Protein AF-A0A516NUH8-F1 (afdb_monomer)

Mean predicted aligned error: 11.63 Å

Organism: NCBI:txid1823

Sequence (201 aa):
MPAPTPNPIPRPRPRKDGTVCWQVRYRITRDGRRVAASQPFDDLAEAERFAKILARVGAEQAEKYLAARVAADAAPAITISEWLRRYADRLTGIEDETRRKYHRMIDLDVDPFMGELPIDAYTDDLDAAWVDHLVNETGNAPKTVANKHGFVSAAMAAARHRPTPLVPSNPCAYTRLPPVHGRRRDYFTLLDMGCLRRLGR

Secondary structure (DSSP, 8-state):
-PPPPPPPPPEEEE-TTS-EEEEEEEEEEETTEEEEEEEEESSHHHHHHHHHHHHHHHHHHHHHHHHHHHHHHHS-PPBHHHHHHHHHHH--S--HHHHHHHHHHIIIIIIIIIITSBGGG--HHHHHHHHHHHHHTS---HHHHHHHHHHHHHHHHHHHTSSS-SSSS-GGGG--PPP--PPP-----HHHHHHHTTS--

Foldseek 3Di:
DPDQDPQQQWDWDADPVRATKTKGWDWDADPNDTDIDIDIDNDNLVSSLLSLLCSQLNDVLSVLQVVQLVVCVVPPAQFLLNLLLVVLVPDPPDDPVVSVVSNVCSVPQVVSRGGSGHPQSDALSSLLSSLCCCCPVVVDDLVRSCVNLVSSLVSQVVQCPDPPRSYVDRSSPPHDTDDDDDDDPPDCDVVNVVVVVVVPD

Solvent-accessible surface area (backbone atoms only — not comparable to full-atom values): 11527 Å² total; per-residue (Å²): 127,83,75,80,58,76,57,43,69,55,38,82,42,80,45,96,87,75,50,62,31,18,34,31,57,50,66,38,76,54,99,92,39,84,41,84,48,72,48,78,28,76,45,62,69,58,24,49,50,50,20,55,43,27,46,62,54,33,46,70,52,33,52,50,50,51,53,40,38,56,49,30,79,76,42,94,53,62,21,37,41,59,49,48,48,56,45,52,69,67,59,76,95,66,55,70,69,57,44,51,50,48,52,52,43,39,64,71,64,35,41,83,73,55,14,82,30,24,42,65,62,60,38,43,62,57,45,50,42,49,53,49,41,42,44,74,74,70,60,44,53,41,62,55,50,51,53,56,49,51,52,52,34,51,44,37,44,56,33,34,70,35,97,72,52,58,29,98,61,47,37,52,77,80,64,85,73,67,78,68,80,75,76,79,78,79,72,85,46,77,70,60,57,56,53,61,67,67,73,74,118

Nearest PDB structures (foldseek):
  6en1-assembly1_A  TM=8.942E-01  e=1.391E-02  Enterococcus faecalis
  6emy-assembly1_A  TM=8.650E-01  e=2.954E-02  Enterococcus faecalis
  2key-assembly1_A  TM=7.861E-01  e=1.036E-01  Bacteroides fragilis NCTC 9343
  5odn-assembly1_D  TM=4.814E-01  e=2.103E+00  Salinibacter ruber DSM 13855

pLDDT: mean 84.69, std 13.87, range [35.31, 98.12]

InterPro domains:
  IPR010998 Integrase/recombinase, N-terminal [G3DSA:1.10.150.130] (75-187)
  IPR011010 DNA breaking-rejoining enzyme, catalytic core [SSF56349] (78-194)
  IPR044068 Core-binding (CB) domain [PS51900] (78-160)

Structure (mmCIF, N/CA/C/O backbone):
data_AF-A0A516NUH8-F1
#
_entry.id   AF-A0A516NUH8-F1
#
loop_
_atom_site.group_PDB
_atom_site.id
_atom_site.type_symbol
_atom_site.label_atom_id
_atom_site.label_alt_id
_atom_site.label_comp_id
_atom_site.label_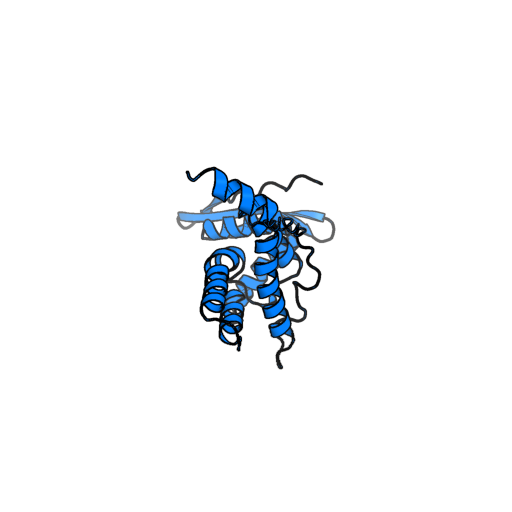asym_id
_atom_site.label_entity_id
_atom_site.label_seq_id
_atom_site.pdbx_PDB_ins_code
_atom_site.Cartn_x
_atom_site.Cartn_y
_atom_site.Cartn_z
_atom_site.occupancy
_atom_site.B_iso_or_equiv
_atom_site.auth_seq_id
_atom_site.auth_comp_id
_atom_site.auth_asym_id
_atom_site.auth_atom_id
_atom_site.pdbx_PDB_model_num
ATOM 1 N N . MET A 1 1 ? 7.655 22.314 9.021 1.00 37.59 1 MET A N 1
ATOM 2 C CA . MET A 1 1 ? 6.792 21.117 8.945 1.00 37.59 1 MET A CA 1
ATOM 3 C C . MET A 1 1 ? 6.551 20.647 10.368 1.00 37.59 1 MET A C 1
ATOM 5 O O . MET A 1 1 ? 7.535 20.605 11.102 1.00 37.59 1 MET A O 1
ATOM 9 N N . PRO A 1 2 ? 5.305 20.406 10.811 1.00 35.31 2 PRO A N 1
ATOM 10 C CA . PRO A 1 2 ? 5.086 19.798 12.121 1.00 35.31 2 PRO A CA 1
ATOM 11 C C . PRO A 1 2 ? 5.821 18.452 12.158 1.00 35.31 2 PRO A C 1
ATOM 13 O O . PRO A 1 2 ? 5.837 17.738 11.156 1.00 35.31 2 PRO A O 1
ATOM 16 N N . ALA A 1 3 ? 6.489 18.152 13.272 1.00 40.06 3 ALA A N 1
ATOM 17 C CA . ALA A 1 3 ? 7.185 16.882 13.443 1.00 40.06 3 ALA A CA 1
ATOM 18 C C . ALA A 1 3 ? 6.206 15.717 13.199 1.00 40.06 3 ALA A C 1
ATOM 20 O O . ALA A 1 3 ? 5.039 15.834 13.599 1.00 40.06 3 ALA A O 1
ATOM 21 N N . PRO A 1 4 ? 6.643 14.615 12.557 1.00 49.62 4 PRO A N 1
ATOM 22 C CA . PRO A 1 4 ? 5.805 13.433 12.422 1.00 49.62 4 PRO A CA 1
ATOM 23 C C . PRO A 1 4 ? 5.332 13.027 13.817 1.00 49.62 4 PRO A C 1
ATOM 25 O O . PRO A 1 4 ? 6.119 12.956 14.764 1.00 49.62 4 PRO A O 1
ATOM 28 N N . THR A 1 5 ? 4.020 12.851 13.968 1.00 56.50 5 THR A N 1
ATOM 29 C CA . THR A 1 5 ? 3.460 12.448 15.259 1.00 56.50 5 THR A CA 1
ATOM 30 C C . THR A 1 5 ? 4.001 11.049 15.551 1.00 56.50 5 THR A C 1
ATOM 32 O O . THR A 1 5 ? 3.865 10.187 14.684 1.00 56.50 5 THR A O 1
ATOM 35 N N . PRO A 1 6 ? 4.641 10.801 16.709 1.00 69.81 6 PRO A N 1
ATOM 36 C CA . PRO A 1 6 ? 5.198 9.487 16.998 1.00 69.81 6 PRO A CA 1
ATOM 37 C C . PRO A 1 6 ? 4.100 8.427 16.900 1.00 69.81 6 PRO A C 1
ATOM 39 O O . PRO A 1 6 ? 2.985 8.645 17.388 1.00 69.81 6 PRO A O 1
ATOM 42 N N . ASN A 1 7 ? 4.418 7.301 16.253 1.00 77.25 7 ASN A N 1
ATOM 43 C CA . ASN A 1 7 ? 3.455 6.226 16.029 1.00 77.25 7 ASN A CA 1
ATOM 44 C C . ASN A 1 7 ? 2.803 5.822 17.361 1.00 77.25 7 ASN A C 1
ATOM 46 O O . ASN A 1 7 ? 3.517 5.597 18.346 1.00 77.25 7 ASN A O 1
ATOM 50 N N . PRO A 1 8 ? 1.466 5.719 17.430 1.00 85.56 8 PRO A N 1
ATOM 51 C CA . PRO A 1 8 ? 0.805 5.273 18.645 1.00 85.56 8 PRO A CA 1
ATOM 52 C C . PRO A 1 8 ? 1.233 3.839 18.965 1.00 85.56 8 PRO A C 1
ATOM 54 O O . PRO A 1 8 ? 1.024 2.928 18.176 1.00 85.56 8 PRO A O 1
ATOM 57 N N . ILE A 1 9 ? 1.830 3.631 20.136 1.00 90.88 9 ILE A N 1
ATOM 58 C CA . ILE A 1 9 ? 2.344 2.316 20.535 1.00 90.88 9 ILE A CA 1
ATOM 59 C C . ILE A 1 9 ? 1.162 1.404 20.914 1.00 90.88 9 ILE A C 1
ATOM 61 O O . ILE A 1 9 ? 0.389 1.785 21.808 1.00 90.88 9 ILE A O 1
ATOM 65 N N . PRO A 1 10 ? 1.009 0.218 20.286 1.00 94.19 10 PRO A N 1
ATOM 66 C CA . PRO A 1 10 ? 0.024 -0.774 20.702 1.00 94.19 10 PRO A CA 1
ATOM 67 C C . PRO A 1 10 ? 0.203 -1.159 22.171 1.00 94.19 10 PRO A C 1
ATOM 69 O O . PRO A 1 10 ? 1.316 -1.413 22.630 1.00 94.19 10 PRO A O 1
ATOM 72 N N . ARG A 1 11 ? -0.892 -1.205 22.934 1.00 93.31 11 ARG A N 1
ATOM 73 C CA . ARG A 1 11 ? -0.860 -1.582 24.354 1.00 93.31 11 ARG A CA 1
ATOM 74 C C . ARG A 1 11 ? -1.553 -2.921 24.581 1.00 93.31 11 ARG A C 1
ATOM 76 O O . ARG A 1 11 ? -2.692 -3.058 24.130 1.00 93.31 11 ARG A O 1
ATOM 83 N N . PRO A 1 12 ? -0.939 -3.866 25.311 1.00 93.94 12 PRO A N 1
ATOM 84 C CA . PRO A 1 12 ? -1.602 -5.112 25.650 1.00 93.94 12 PRO A CA 1
ATOM 85 C C . PRO A 1 12 ? -2.760 -4.832 26.613 1.00 93.94 12 PRO A C 1
ATOM 87 O O . PRO A 1 12 ? -2.645 -4.038 27.552 1.00 93.94 12 PRO A O 1
ATOM 90 N N . ARG A 1 13 ? -3.890 -5.488 26.371 1.00 92.06 13 ARG A N 1
ATOM 91 C CA . ARG A 1 13 ? -5.097 -5.442 27.187 1.00 92.06 13 ARG A CA 1
ATOM 92 C C . ARG A 1 13 ? -5.565 -6.879 27.440 1.00 92.06 13 ARG A C 1
ATOM 94 O O . ARG A 1 13 ? -5.968 -7.552 26.492 1.00 92.06 13 ARG A O 1
ATOM 101 N N . PRO A 1 14 ? -5.551 -7.350 28.696 1.00 90.12 14 PRO A N 1
ATOM 102 C CA . PRO A 1 14 ? -6.082 -8.666 29.024 1.00 90.12 14 PRO A CA 1
ATOM 103 C C . PRO A 1 14 ? -7.601 -8.706 28.808 1.00 90.12 14 PRO A C 1
ATOM 105 O O . PRO A 1 14 ? -8.323 -7.762 29.157 1.00 90.12 14 PRO A O 1
ATOM 108 N N . ARG A 1 15 ? -8.082 -9.800 28.219 1.00 86.44 15 ARG A N 1
ATOM 109 C CA . ARG A 1 15 ? -9.501 -10.119 28.041 1.00 86.44 15 ARG A CA 1
ATOM 110 C C . ARG A 1 15 ? -10.013 -10.958 29.214 1.00 86.44 15 ARG A C 1
ATOM 112 O O . ARG A 1 15 ? -9.244 -11.519 29.989 1.00 86.44 15 ARG A O 1
ATOM 119 N N . LYS A 1 16 ? -11.341 -11.046 29.347 1.00 81.69 16 LYS A N 1
ATOM 120 C CA . LYS A 1 16 ? -12.002 -11.839 30.403 1.00 81.69 16 LYS A CA 1
ATOM 121 C C . LYS A 1 16 ? -11.698 -13.342 30.317 1.00 81.69 16 LYS A C 1
ATOM 123 O O . LYS A 1 16 ? -11.797 -14.019 31.330 1.00 81.69 16 LYS A O 1
ATOM 128 N N . ASP A 1 17 ? -11.356 -13.834 29.130 1.00 82.44 17 ASP A N 1
ATOM 129 C CA . ASP A 1 17 ? -11.030 -15.237 28.838 1.00 82.44 17 ASP A CA 1
ATOM 130 C C . ASP A 1 17 ? -9.544 -15.589 29.060 1.00 82.44 17 ASP A C 1
ATOM 132 O O . ASP A 1 17 ? -9.146 -16.728 28.839 1.00 82.44 17 ASP A O 1
ATOM 136 N N . GLY A 1 18 ? -8.723 -14.632 29.509 1.00 81.50 18 GLY A N 1
ATOM 137 C CA . GLY A 1 18 ? -7.290 -14.822 29.743 1.00 81.50 18 GLY A CA 1
ATOM 138 C C . GLY A 1 18 ? -6.400 -14.565 28.523 1.00 81.50 18 GLY A C 1
ATOM 139 O O . GLY A 1 18 ? -5.180 -14.521 28.671 1.00 81.50 18 GLY A O 1
ATOM 140 N N . THR A 1 19 ? -6.971 -14.336 27.337 1.00 84.94 19 THR A N 1
ATOM 141 C CA . THR A 1 19 ? -6.204 -13.939 26.146 1.00 84.94 19 THR A CA 1
ATOM 142 C C . THR A 1 19 ? -5.830 -12.449 26.186 1.00 84.94 19 THR A C 1
ATOM 144 O O . THR A 1 19 ? -6.411 -11.658 26.935 1.00 84.94 19 THR A O 1
ATOM 147 N N . VAL A 1 20 ? -4.834 -12.035 25.396 1.00 88.94 20 VAL A N 1
ATOM 148 C CA . VAL A 1 20 ? -4.399 -10.630 25.299 1.00 88.94 20 VAL A CA 1
ATOM 149 C C . VAL A 1 20 ? -4.803 -10.078 23.941 1.00 88.94 20 VAL A C 1
ATOM 151 O O . VAL A 1 20 ? -4.473 -10.674 22.925 1.00 88.94 20 VAL A O 1
ATOM 154 N N . CYS A 1 21 ? -5.465 -8.919 23.917 1.00 91.75 21 CYS A N 1
ATOM 155 C CA . CYS A 1 21 ? -5.572 -8.115 22.700 1.00 91.75 21 CYS A CA 1
ATOM 156 C C . CYS A 1 21 ? -4.678 -6.882 22.768 1.00 91.75 21 CYS A C 1
ATOM 158 O O . CYS A 1 21 ? -4.340 -6.389 23.843 1.00 91.75 21 CYS A O 1
ATOM 160 N N . TRP A 1 22 ? -4.319 -6.354 21.610 1.00 93.44 22 TRP A N 1
ATOM 161 C CA . TRP A 1 22 ? -3.490 -5.172 21.455 1.00 93.44 22 TRP A CA 1
ATOM 162 C C . TRP A 1 22 ? -4.359 -3.986 21.063 1.00 93.44 22 TRP A C 1
ATOM 164 O O . TRP A 1 22 ? -5.121 -4.045 20.106 1.00 93.44 22 TRP A O 1
ATOM 174 N N . GLN A 1 23 ? -4.284 -2.893 21.817 1.00 93.94 23 GLN A N 1
ATOM 175 C CA . GLN A 1 23 ? -5.109 -1.709 21.600 1.00 93.94 23 GLN A CA 1
ATOM 176 C C . GLN A 1 23 ? -4.249 -0.540 21.118 1.00 93.94 23 GLN A C 1
ATOM 178 O O . GLN A 1 23 ? -3.353 -0.087 21.835 1.00 93.94 23 GLN A O 1
ATOM 183 N N . VAL A 1 24 ? -4.571 0.005 19.945 1.00 95.19 24 VAL A N 1
ATOM 184 C CA . VAL A 1 24 ? -3.984 1.250 19.433 1.00 95.19 24 VAL A CA 1
ATOM 185 C C . VAL A 1 24 ? -4.903 2.407 19.804 1.00 95.19 24 VAL A C 1
ATOM 187 O O . VAL A 1 24 ? -6.091 2.391 19.491 1.00 95.19 24 VAL A O 1
ATOM 190 N N . ARG A 1 25 ? -4.377 3.413 20.508 1.00 93.88 25 ARG A N 1
ATOM 191 C CA . ARG A 1 25 ? -5.146 4.586 20.960 1.00 93.88 25 ARG A CA 1
ATOM 192 C C . ARG A 1 25 ? -4.761 5.815 20.154 1.00 93.88 25 ARG A C 1
ATOM 194 O O . ARG A 1 25 ? -3.577 6.062 19.951 1.00 93.88 25 ARG A O 1
ATOM 201 N N . TYR A 1 26 ? -5.747 6.605 19.749 1.00 93.31 26 TYR A N 1
ATOM 202 C CA . TYR A 1 26 ? -5.534 7.772 18.895 1.00 93.31 26 TYR A CA 1
ATOM 203 C C . TYR A 1 26 ? -6.613 8.838 19.098 1.00 93.31 26 TYR A C 1
ATOM 205 O O . TYR A 1 26 ? -7.555 8.675 19.878 1.00 93.31 26 TYR A O 1
ATOM 213 N N . ARG A 1 27 ? -6.439 9.980 18.427 1.00 91.44 27 ARG A N 1
ATOM 214 C CA . ARG A 1 27 ? -7.403 11.082 18.408 1.00 91.44 27 ARG A CA 1
ATOM 215 C C . ARG A 1 27 ? -7.955 11.236 16.999 1.00 91.44 27 ARG A C 1
ATOM 217 O O . ARG A 1 27 ? -7.167 11.324 16.064 1.00 91.44 27 ARG A O 1
ATOM 224 N N . ILE A 1 28 ? -9.271 11.323 16.873 1.00 92.00 28 ILE A N 1
ATOM 225 C CA . ILE A 1 28 ? -9.975 11.511 15.600 1.00 92.00 28 ILE A CA 1
ATOM 226 C C . ILE A 1 28 ? -10.967 12.666 15.730 1.00 92.00 28 ILE A C 1
ATOM 228 O O . ILE A 1 28 ? -11.461 12.934 16.829 1.00 92.00 28 ILE A O 1
ATOM 232 N N . THR A 1 29 ? -11.226 13.376 14.636 1.00 89.69 29 THR A N 1
ATOM 233 C CA . THR A 1 29 ? -12.275 14.395 14.587 1.00 89.69 29 THR A CA 1
ATOM 234 C C . THR A 1 29 ? -13.593 13.724 14.223 1.00 89.69 29 THR A C 1
ATOM 236 O O . THR A 1 29 ? -13.689 13.039 13.213 1.00 89.69 29 THR A O 1
ATOM 239 N N . ARG A 1 30 ? -14.616 13.900 15.057 1.00 88.56 30 ARG A N 1
ATOM 240 C CA . ARG A 1 30 ? -15.993 13.471 14.781 1.00 88.56 30 ARG A CA 1
ATOM 241 C C . ARG A 1 30 ? -16.916 14.635 15.094 1.00 88.56 30 ARG A C 1
ATOM 243 O O . ARG A 1 30 ? -16.735 15.283 16.124 1.00 88.56 30 ARG A O 1
ATOM 250 N N . ASP A 1 31 ? -17.827 14.951 14.180 1.00 87.88 31 ASP A N 1
ATOM 251 C CA . ASP A 1 31 ? -18.762 16.079 14.304 1.00 87.88 31 ASP A CA 1
ATOM 252 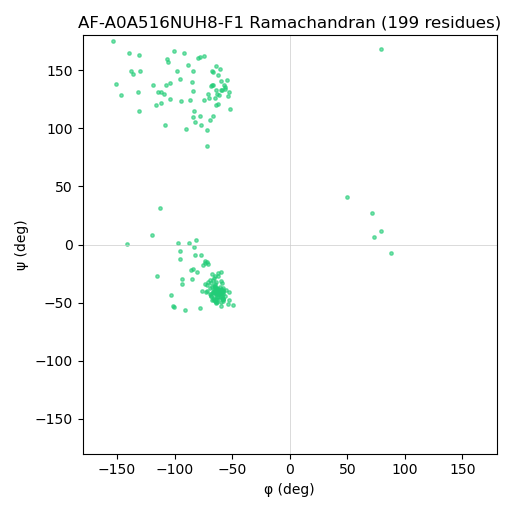C C . ASP A 1 31 ? -18.065 17.404 14.684 1.00 87.88 31 ASP A C 1
ATOM 254 O O . ASP A 1 31 ? -18.503 18.153 15.558 1.00 87.88 31 ASP A O 1
ATOM 258 N N . GLY A 1 32 ? -16.898 17.661 14.079 1.00 88.50 32 GLY A N 1
ATOM 259 C CA . GLY A 1 32 ? -16.087 18.857 14.337 1.00 88.50 32 GLY A CA 1
ATOM 260 C C . GLY A 1 32 ? -15.345 18.877 15.682 1.00 88.50 32 GLY A C 1
ATOM 261 O O . GLY A 1 32 ? -14.729 19.887 16.020 1.00 88.50 32 GLY A O 1
ATOM 262 N N . ARG A 1 33 ? -15.361 17.788 16.463 1.00 89.12 33 ARG A N 1
ATOM 263 C CA . ARG A 1 33 ? -14.692 17.693 17.773 1.00 89.12 33 ARG A CA 1
ATOM 264 C C . ARG A 1 33 ? -13.625 16.607 17.794 1.00 89.12 33 ARG A C 1
ATOM 266 O O . ARG A 1 33 ? -13.842 15.487 17.341 1.00 89.12 33 ARG A O 1
ATOM 273 N N . ARG A 1 34 ? -12.473 16.916 18.396 1.00 90.12 34 ARG A N 1
ATOM 274 C CA . ARG A 1 34 ? -11.361 15.967 18.550 1.00 90.12 34 ARG A CA 1
ATOM 275 C C . ARG A 1 34 ? -11.592 15.052 19.756 1.00 90.12 34 ARG A C 1
ATOM 277 O O . ARG A 1 34 ? -11.403 15.459 20.902 1.00 90.12 34 ARG A O 1
ATOM 284 N N . VAL A 1 35 ? -11.956 13.801 19.502 1.00 93.00 35 VAL A N 1
ATOM 285 C CA . VAL A 1 35 ? -12.290 12.790 20.519 1.00 93.00 35 VAL A CA 1
ATOM 286 C C . VAL A 1 35 ? -11.187 11.740 20.659 1.00 93.00 35 VAL A C 1
ATOM 288 O O . VAL A 1 35 ? -10.337 11.591 19.781 1.00 93.00 35 VAL A O 1
ATOM 291 N N . ALA A 1 36 ? -11.160 11.038 21.795 1.00 91.56 36 ALA A N 1
ATOM 292 C CA . ALA A 1 36 ? -10.304 9.868 21.983 1.00 91.56 36 ALA A CA 1
ATOM 293 C C . ALA A 1 36 ? -10.987 8.621 21.417 1.00 91.56 36 ALA A C 1
ATOM 295 O O . ALA A 1 36 ? -12.153 8.374 21.709 1.00 91.56 36 ALA A O 1
ATOM 296 N N . ALA A 1 37 ? -10.243 7.844 20.635 1.00 92.38 37 ALA A N 1
ATOM 297 C CA . ALA A 1 37 ? -10.681 6.588 20.049 1.00 92.38 37 ALA A CA 1
ATOM 298 C C . ALA A 1 37 ? -9.638 5.494 20.299 1.00 92.38 37 ALA A C 1
ATOM 300 O O . ALA A 1 37 ? -8.483 5.760 20.665 1.00 92.38 37 ALA A O 1
ATOM 301 N N . SER A 1 38 ? -10.059 4.245 20.136 1.00 91.81 38 SER A N 1
ATOM 302 C CA . SER A 1 38 ? -9.172 3.103 20.282 1.00 91.81 38 SER A CA 1
ATOM 303 C C . SER A 1 38 ? -9.613 1.939 19.418 1.00 91.81 38 SER A C 1
ATOM 305 O O . SER A 1 38 ? -10.795 1.598 19.441 1.00 91.81 38 SER A O 1
ATOM 307 N N . GLN A 1 39 ? -8.650 1.282 18.784 1.00 93.38 39 GLN A N 1
ATOM 308 C CA . GLN A 1 39 ? -8.881 0.115 17.949 1.00 93.38 39 GLN A CA 1
ATOM 309 C C . GLN A 1 39 ? -8.192 -1.120 18.555 1.00 93.38 39 GLN A C 1
ATOM 311 O O . GLN A 1 39 ? -6.974 -1.077 18.762 1.00 93.38 39 GLN A O 1
ATOM 316 N N . PRO A 1 40 ? -8.937 -2.189 18.895 1.00 92.88 40 PRO A N 1
ATOM 317 C CA . PRO A 1 40 ? -8.364 -3.461 19.325 1.00 92.88 40 PRO A CA 1
ATOM 318 C C . PRO A 1 40 ? -7.974 -4.354 18.133 1.00 92.88 40 PRO A C 1
ATOM 320 O O . PRO A 1 40 ? -8.640 -4.334 17.100 1.00 92.88 40 PRO A O 1
ATOM 323 N N . PHE A 1 41 ? -6.940 -5.168 18.335 1.00 89.75 41 PHE A N 1
ATOM 324 C CA . PHE A 1 41 ? -6.426 -6.202 17.434 1.00 89.75 41 PHE A CA 1
ATOM 325 C C . PHE A 1 41 ? -6.074 -7.453 18.241 1.00 89.75 41 PHE A C 1
ATOM 327 O O . PHE A 1 41 ? -5.692 -7.343 19.409 1.00 89.75 41 PHE A O 1
ATOM 334 N N . ASP A 1 42 ? -6.189 -8.631 17.639 1.00 88.25 42 ASP A N 1
ATOM 335 C CA . ASP A 1 42 ? -5.786 -9.888 18.284 1.00 88.25 42 ASP A CA 1
ATOM 336 C C . ASP A 1 42 ? -4.287 -10.171 18.116 1.00 88.25 42 ASP A C 1
ATOM 338 O O . ASP A 1 42 ? -3.656 -10.716 19.018 1.00 88.25 42 ASP A O 1
ATOM 342 N N . ASP A 1 43 ? -3.695 -9.704 17.016 1.00 87.19 43 ASP A N 1
ATOM 343 C CA . ASP A 1 43 ? -2.267 -9.812 16.724 1.00 87.19 43 ASP A CA 1
ATOM 344 C C . ASP A 1 43 ? -1.535 -8.474 16.952 1.00 87.19 43 ASP A C 1
ATOM 346 O O . ASP A 1 43 ? -2.021 -7.392 16.604 1.00 87.19 43 ASP A O 1
ATOM 350 N N . LEU A 1 44 ? -0.334 -8.550 17.533 1.00 88.06 44 LEU A N 1
ATOM 351 C CA . LEU A 1 44 ? 0.548 -7.401 17.725 1.00 88.06 44 LEU A CA 1
ATOM 352 C C . LEU A 1 44 ? 0.995 -6.823 16.381 1.00 88.06 44 LEU A C 1
ATOM 354 O O . LEU A 1 44 ? 1.000 -5.602 16.222 1.00 88.06 44 LEU A O 1
ATOM 358 N N . ALA A 1 45 ? 1.345 -7.672 15.410 1.00 80.12 45 ALA A N 1
ATOM 359 C CA . ALA A 1 45 ? 1.873 -7.193 14.137 1.00 80.12 45 ALA A CA 1
ATOM 360 C C . ALA A 1 45 ? 0.814 -6.389 13.362 1.00 80.12 45 ALA A C 1
ATOM 362 O O . ALA A 1 45 ? 1.132 -5.366 12.751 1.00 80.12 45 ALA A O 1
ATOM 363 N N . GLU A 1 46 ? -0.459 -6.784 13.441 1.00 80.56 46 GLU A N 1
ATOM 364 C CA . GLU A 1 46 ? -1.580 -5.989 12.926 1.00 80.56 46 GLU A CA 1
ATOM 365 C C . GLU A 1 46 ? -1.722 -4.635 13.617 1.00 80.56 46 GLU A C 1
ATOM 367 O O . GLU A 1 46 ? -1.880 -3.609 12.950 1.00 80.56 46 GLU A O 1
ATOM 372 N N . ALA A 1 47 ? -1.632 -4.613 14.948 1.00 89.44 47 ALA A N 1
ATOM 373 C CA . ALA A 1 47 ? -1.715 -3.377 15.712 1.00 89.44 47 ALA A CA 1
ATOM 374 C C . ALA A 1 47 ? -0.573 -2.413 15.351 1.00 89.44 47 ALA A C 1
ATOM 376 O O . ALA A 1 47 ? -0.791 -1.208 15.206 1.00 89.44 47 ALA A O 1
ATOM 377 N N . GLU A 1 48 ? 0.641 -2.931 15.157 1.00 89.31 48 GLU A N 1
ATOM 378 C CA . GLU A 1 48 ? 1.798 -2.153 14.709 1.00 89.31 48 GLU A CA 1
ATOM 379 C C . GLU A 1 48 ? 1.626 -1.624 13.282 1.00 89.31 48 GLU A C 1
ATOM 381 O O . GLU A 1 48 ? 1.952 -0.462 13.020 1.00 89.31 48 GLU A O 1
ATOM 386 N N . ARG A 1 49 ? 1.081 -2.434 12.361 1.00 83.31 49 ARG A N 1
ATOM 387 C CA . ARG A 1 49 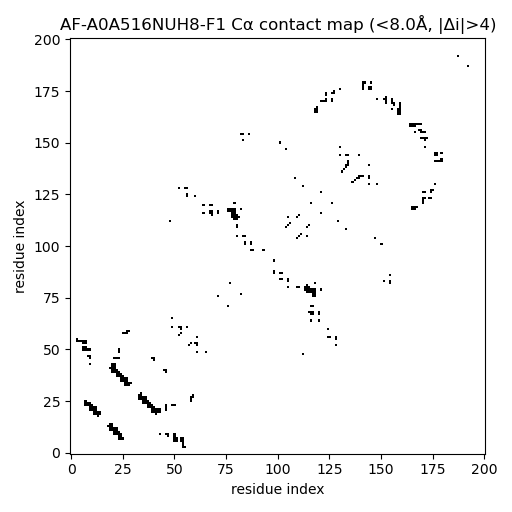? 0.741 -1.991 10.998 1.00 83.31 49 ARG A CA 1
ATOM 388 C C . ARG A 1 49 ? -0.277 -0.855 11.031 1.00 83.31 49 ARG A C 1
ATOM 390 O O . ARG A 1 49 ? -0.040 0.197 10.440 1.00 83.31 49 ARG A O 1
ATOM 397 N N . PHE A 1 50 ? -1.365 -1.013 11.782 1.00 86.56 50 PHE A N 1
ATOM 398 C CA . PHE A 1 50 ? -2.373 0.036 11.919 1.00 86.56 50 PHE A CA 1
ATOM 399 C C . PHE A 1 50 ? -1.797 1.311 12.543 1.00 86.56 50 PHE A C 1
ATOM 401 O O . PHE A 1 50 ? -2.058 2.405 12.052 1.00 86.56 50 PHE A O 1
ATOM 408 N N . ALA A 1 51 ? -0.962 1.196 13.580 1.00 89.69 51 ALA A N 1
ATOM 409 C CA . ALA A 1 51 ? -0.287 2.342 14.184 1.00 89.69 51 ALA A CA 1
ATOM 410 C C . ALA A 1 51 ? 0.600 3.101 13.184 1.00 89.69 51 ALA A C 1
ATOM 412 O O . ALA A 1 51 ? 0.598 4.334 13.162 1.00 89.69 51 ALA A O 1
ATOM 413 N N . LYS A 1 52 ? 1.331 2.368 12.339 1.00 85.25 52 LYS A N 1
ATOM 414 C CA . LYS A 1 52 ? 2.163 2.919 11.262 1.00 85.25 52 LYS A CA 1
ATOM 415 C C . LYS A 1 52 ? 1.341 3.650 10.205 1.00 85.25 52 LYS A C 1
ATOM 417 O O . LYS A 1 52 ? 1.774 4.705 9.746 1.00 85.25 52 LYS A O 1
ATOM 422 N N . ILE A 1 53 ? 0.188 3.108 9.823 1.00 85.00 53 ILE A N 1
ATOM 423 C CA . ILE A 1 53 ? -0.736 3.745 8.874 1.00 85.00 53 ILE A CA 1
ATOM 424 C C . ILE A 1 53 ? -1.331 4.999 9.510 1.00 85.00 53 ILE A C 1
ATOM 426 O O . ILE A 1 53 ? -1.273 6.079 8.930 1.00 85.00 53 ILE A O 1
ATOM 430 N N . LEU A 1 54 ? -1.807 4.892 10.748 1.00 89.75 54 LEU A N 1
ATOM 431 C CA . LEU A 1 54 ? -2.420 5.989 11.485 1.00 89.75 54 LEU A CA 1
ATOM 432 C C . LEU A 1 54 ? -1.503 7.199 11.648 1.00 89.75 54 LEU A C 1
ATOM 434 O O . LEU A 1 54 ? -1.958 8.333 11.512 1.00 89.75 54 LEU A O 1
ATOM 438 N N . ALA A 1 55 ? -0.220 6.973 11.911 1.00 86.25 55 ALA A N 1
ATOM 439 C CA . ALA A 1 55 ? 0.754 8.051 12.012 1.00 86.25 55 ALA A CA 1
ATOM 440 C C . ALA A 1 55 ? 1.022 8.765 10.678 1.00 86.25 55 ALA A C 1
ATOM 442 O O . ALA A 1 55 ? 1.411 9.931 10.684 1.00 86.25 55 ALA A O 1
ATOM 443 N N . ARG A 1 56 ? 0.805 8.076 9.551 1.00 79.31 56 ARG A N 1
ATOM 444 C CA . ARG A 1 56 ? 1.070 8.587 8.201 1.00 79.31 56 ARG A CA 1
ATOM 445 C C . ARG A 1 56 ? -0.127 9.287 7.580 1.00 79.31 56 ARG A C 1
ATOM 447 O O . ARG A 1 56 ? -0.015 10.440 7.187 1.00 79.31 56 ARG A O 1
ATOM 454 N N . VAL A 1 57 ? -1.260 8.590 7.487 1.00 81.88 57 VAL A N 1
ATOM 455 C CA . VAL A 1 57 ? -2.463 9.080 6.785 1.00 81.88 57 VAL A CA 1
ATOM 456 C C . VAL A 1 57 ? -3.464 9.755 7.727 1.00 81.88 57 VAL A C 1
ATOM 458 O O . VAL A 1 57 ? -4.474 10.302 7.293 1.00 81.88 57 VAL A O 1
ATOM 461 N N . GLY A 1 58 ? -3.198 9.727 9.035 1.00 86.25 58 GLY A N 1
ATOM 462 C CA . GLY A 1 58 ? -4.105 10.242 10.052 1.00 86.25 58 GLY A CA 1
ATOM 463 C C . GLY A 1 58 ? -5.250 9.282 10.383 1.00 86.25 58 GLY A C 1
ATOM 464 O O . GLY A 1 58 ? -5.493 8.278 9.715 1.00 86.25 58 GLY A O 1
ATOM 465 N N . ALA A 1 59 ? -5.964 9.591 11.466 1.00 87.88 59 ALA A N 1
ATOM 466 C CA . ALA A 1 59 ? -6.959 8.689 12.043 1.00 87.88 59 ALA A CA 1
ATOM 467 C C . ALA A 1 59 ? -8.158 8.407 11.123 1.00 87.88 59 ALA A C 1
ATOM 469 O O . ALA A 1 59 ? -8.632 7.279 11.087 1.00 87.88 59 ALA A O 1
ATOM 470 N N . GLU A 1 60 ? -8.638 9.405 10.377 1.00 85.62 60 GLU A N 1
ATOM 471 C CA . GLU A 1 60 ? -9.808 9.242 9.502 1.00 85.62 60 GLU A CA 1
ATOM 472 C C . GLU A 1 60 ? -9.527 8.271 8.352 1.00 85.62 60 GLU A C 1
ATOM 474 O O . GLU A 1 60 ? -10.317 7.362 8.099 1.00 85.62 60 GLU A O 1
ATOM 479 N N . GLN A 1 61 ? -8.380 8.420 7.687 1.00 81.12 61 GLN A N 1
ATOM 480 C CA . GLN A 1 61 ? -7.995 7.523 6.600 1.00 81.12 61 GLN A CA 1
ATOM 481 C C . GLN A 1 61 ? -7.558 6.153 7.119 1.00 81.12 61 GLN A C 1
ATOM 483 O O . GLN A 1 61 ? -7.857 5.144 6.488 1.00 81.12 61 GLN A O 1
ATOM 488 N N . ALA A 1 62 ? -6.929 6.081 8.295 1.00 85.38 62 ALA A N 1
ATOM 489 C CA . ALA A 1 62 ? -6.596 4.803 8.917 1.00 85.38 62 ALA A CA 1
ATOM 490 C C . ALA A 1 62 ? -7.847 4.001 9.321 1.00 85.38 62 ALA A C 1
ATOM 492 O O . ALA A 1 62 ? -7.885 2.789 9.119 1.00 85.38 62 ALA A O 1
ATOM 493 N N . GLU A 1 63 ? -8.896 4.650 9.842 1.00 87.50 63 GLU A N 1
ATOM 494 C CA . GLU A 1 63 ? -10.176 3.975 10.107 1.00 87.50 63 GLU A CA 1
ATOM 495 C C . GLU A 1 63 ? -10.823 3.464 8.812 1.00 87.50 63 GLU A C 1
ATOM 497 O O . GLU A 1 63 ? -11.307 2.333 8.784 1.00 87.50 63 GLU A O 1
ATOM 502 N N . LYS A 1 64 ? -10.775 4.239 7.719 1.00 83.25 64 LYS A N 1
ATOM 503 C CA . LYS A 1 64 ? -11.258 3.780 6.405 1.00 83.25 64 LYS A CA 1
ATOM 504 C C . LYS A 1 64 ? -10.445 2.606 5.860 1.00 83.25 64 LYS A C 1
ATOM 506 O O . LYS A 1 64 ? -11.045 1.647 5.387 1.00 83.25 64 LYS A O 1
ATOM 511 N N . TYR A 1 65 ? -9.114 2.64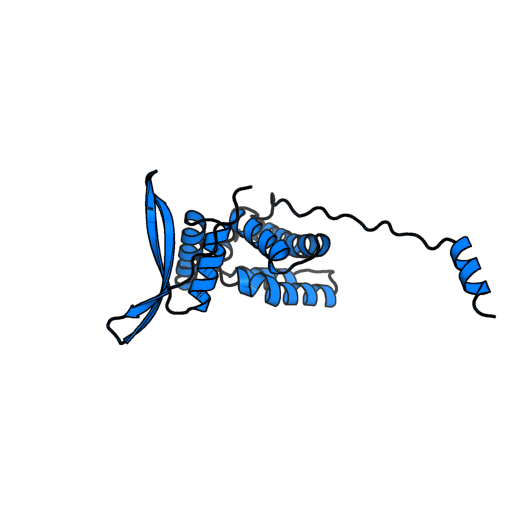8 5.978 1.00 79.50 65 TYR A N 1
ATOM 512 C CA . TYR A 1 65 ? -8.218 1.535 5.635 1.00 79.50 65 TYR A CA 1
ATOM 513 C C . TYR A 1 65 ? -8.660 0.250 6.343 1.00 79.50 65 TYR A C 1
ATOM 515 O O . TYR A 1 65 ? -8.807 -0.801 5.721 1.00 79.50 65 TYR A O 1
ATOM 523 N N . LEU A 1 66 ? -8.921 0.339 7.650 1.00 83.25 66 LEU A N 1
ATOM 524 C CA . LEU A 1 66 ? -9.311 -0.820 8.442 1.00 83.25 66 LEU A CA 1
ATOM 525 C C . LEU A 1 66 ? -10.712 -1.322 8.081 1.00 83.25 66 LEU A C 1
ATOM 527 O O . LEU A 1 66 ? -10.913 -2.528 7.963 1.00 83.25 66 LEU A O 1
ATOM 531 N N . ALA A 1 67 ? -11.664 -0.409 7.886 1.00 80.69 67 ALA A N 1
ATOM 532 C CA . ALA A 1 67 ? -13.018 -0.753 7.471 1.00 80.69 67 ALA A CA 1
ATOM 533 C C . ALA A 1 67 ? -13.027 -1.462 6.109 1.00 80.69 67 ALA A C 1
ATOM 535 O O . ALA A 1 67 ? -13.722 -2.463 5.949 1.00 80.69 67 ALA A O 1
ATOM 536 N N . ALA A 1 68 ? -12.218 -0.990 5.157 1.00 71.19 68 ALA A N 1
ATOM 537 C CA . ALA A 1 68 ? -12.088 -1.619 3.850 1.00 71.19 68 ALA A CA 1
ATOM 538 C C . ALA A 1 68 ? -11.469 -3.021 3.945 1.00 71.19 68 ALA A C 1
ATOM 540 O O . ALA A 1 68 ? -11.971 -3.944 3.313 1.00 71.19 68 ALA A O 1
ATOM 541 N N . ARG A 1 69 ? -10.448 -3.217 4.794 1.00 72.31 69 ARG A N 1
ATOM 542 C CA . ARG A 1 69 ? -9.872 -4.546 5.061 1.00 72.31 69 ARG A CA 1
ATOM 543 C C . ARG A 1 69 ? -10.919 -5.527 5.598 1.00 72.31 69 ARG A C 1
ATOM 545 O O . ARG A 1 69 ? -11.068 -6.613 5.059 1.00 72.31 69 ARG A O 1
ATOM 552 N N . VAL A 1 70 ? -11.692 -5.114 6.607 1.00 72.06 70 VAL A N 1
ATOM 553 C CA . VAL A 1 70 ? -12.769 -5.942 7.186 1.00 72.06 70 VAL A CA 1
ATOM 554 C C . VAL A 1 70 ? -13.865 -6.244 6.155 1.00 72.06 70 VAL A C 1
ATOM 556 O O . VAL A 1 70 ? -14.406 -7.346 6.134 1.00 72.06 70 VAL A O 1
ATOM 559 N N . ALA A 1 71 ? -14.194 -5.286 5.283 1.00 63.94 71 ALA A N 1
ATOM 560 C CA . ALA A 1 71 ? -15.145 -5.508 4.196 1.00 63.94 71 ALA A CA 1
ATOM 561 C C . ALA A 1 71 ? -14.619 -6.514 3.153 1.00 63.94 71 ALA A C 1
ATOM 563 O O . ALA A 1 71 ? -15.401 -7.318 2.652 1.00 63.94 71 ALA A O 1
ATOM 564 N N . ALA A 1 72 ? -13.311 -6.515 2.875 1.00 59.34 72 ALA A N 1
ATOM 565 C CA . ALA A 1 72 ? -12.648 -7.501 2.015 1.00 59.34 72 ALA A CA 1
ATOM 566 C C . ALA A 1 72 ? -12.728 -8.924 2.582 1.00 59.34 72 ALA A C 1
ATOM 568 O O . ALA A 1 72 ? -12.984 -9.874 1.849 1.00 59.34 72 ALA A O 1
ATOM 569 N N . ASP A 1 73 ? -12.555 -9.076 3.896 1.00 60.47 73 ASP A N 1
ATOM 570 C CA . ASP A 1 73 ? -12.701 -10.381 4.551 1.00 60.47 73 ASP A CA 1
ATOM 571 C C . ASP A 1 73 ? -14.150 -10.901 4.464 1.00 60.47 73 ASP A C 1
ATOM 573 O O . ASP A 1 73 ? -14.390 -12.109 4.464 1.00 60.47 73 ASP A O 1
ATOM 577 N N . ALA A 1 74 ? -15.129 -9.994 4.356 1.00 59.31 74 ALA A N 1
ATOM 578 C CA . ALA A 1 74 ? -16.547 -10.324 4.221 1.00 59.31 74 ALA A CA 1
ATOM 579 C C . ALA A 1 74 ? -17.000 -10.578 2.766 1.00 59.31 74 ALA A C 1
ATOM 581 O O . ALA A 1 74 ? -18.018 -11.244 2.560 1.00 59.31 74 ALA A O 1
ATOM 582 N N . ALA A 1 75 ? -16.278 -10.073 1.758 1.00 53.69 75 ALA A N 1
ATOM 583 C CA . ALA A 1 75 ? -16.572 -10.271 0.337 1.00 53.69 75 ALA A CA 1
ATOM 584 C C . ALA A 1 75 ? -15.273 -10.324 -0.491 1.00 53.69 75 ALA A C 1
ATOM 586 O O . ALA A 1 75 ? -14.485 -9.386 -0.409 1.00 53.69 75 ALA A O 1
ATOM 587 N N . PRO A 1 76 ? -15.052 -11.348 -1.344 1.00 55.78 76 PRO A N 1
ATOM 588 C CA . PRO A 1 76 ? -13.772 -11.554 -2.022 1.00 55.78 76 PRO A CA 1
ATOM 589 C C . PRO A 1 76 ? -13.530 -10.497 -3.112 1.00 55.78 76 PRO A C 1
ATOM 591 O O . PRO A 1 76 ? -13.812 -10.705 -4.294 1.00 55.78 76 PRO A O 1
ATOM 594 N N . ALA A 1 77 ? -13.004 -9.345 -2.711 1.00 71.31 77 ALA A N 1
ATOM 595 C CA . ALA A 1 77 ? -12.414 -8.360 -3.598 1.00 71.31 77 ALA A CA 1
ATOM 596 C C . ALA A 1 77 ? -10.948 -8.736 -3.851 1.00 71.31 77 ALA A C 1
ATOM 598 O O . ALA A 1 77 ? -10.237 -9.171 -2.948 1.00 71.31 77 ALA A O 1
ATOM 599 N N . ILE A 1 78 ? -10.491 -8.579 -5.096 1.00 87.69 78 ILE A N 1
ATOM 600 C CA . ILE A 1 78 ? -9.082 -8.802 -5.434 1.00 87.69 78 ILE A CA 1
ATOM 601 C C . ILE A 1 78 ? -8.206 -7.848 -4.617 1.00 87.69 78 ILE A C 1
ATOM 603 O O . ILE A 1 78 ? -8.486 -6.646 -4.550 1.00 87.69 78 ILE A O 1
ATOM 607 N N . THR A 1 79 ? -7.145 -8.372 -4.013 1.00 93.19 79 THR A N 1
ATOM 608 C CA . THR A 1 79 ? -6.232 -7.541 -3.227 1.00 93.19 79 THR A CA 1
ATOM 609 C C . THR A 1 79 ? -5.333 -6.689 -4.122 1.00 93.19 79 THR A C 1
ATOM 611 O O . THR A 1 79 ? -5.170 -6.971 -5.317 1.00 93.19 79 THR A O 1
ATOM 614 N N . ILE A 1 80 ? -4.722 -5.643 -3.558 1.00 96.00 80 ILE A N 1
ATOM 615 C CA . ILE A 1 80 ? -3.736 -4.809 -4.254 1.00 96.00 80 ILE A CA 1
ATOM 616 C C . ILE A 1 80 ? -2.631 -5.705 -4.814 1.00 96.00 80 ILE A C 1
ATOM 618 O O . ILE A 1 80 ? -2.355 -5.668 -6.013 1.00 96.00 80 ILE A O 1
ATOM 622 N N . SER A 1 81 ? -2.044 -6.566 -3.987 1.00 96.81 81 SER A N 1
ATOM 623 C CA . SER A 1 81 ? -0.942 -7.423 -4.420 1.00 96.81 81 SER A CA 1
ATOM 624 C C . SER A 1 81 ? -1.349 -8.454 -5.452 1.00 96.81 81 SER A C 1
ATOM 626 O O . SER A 1 81 ? -0.629 -8.656 -6.431 1.00 96.81 81 SER A O 1
ATOM 628 N N . GLU A 1 82 ? -2.517 -9.075 -5.297 1.00 95.94 82 GLU A N 1
ATOM 629 C CA . GLU A 1 82 ? -3.016 -10.011 -6.297 1.00 95.94 82 GLU A CA 1
ATOM 630 C C . GLU A 1 82 ? -3.229 -9.310 -7.645 1.00 95.94 82 GLU A C 1
ATOM 632 O O . GLU A 1 82 ? -2.826 -9.827 -8.693 1.00 95.94 82 GLU A O 1
ATOM 637 N N . TRP A 1 83 ? -3.790 -8.098 -7.637 1.00 96.50 83 TRP A N 1
ATOM 638 C CA . TRP A 1 83 ? -3.927 -7.308 -8.852 1.00 96.50 83 TRP A CA 1
ATOM 639 C C . TRP A 1 83 ? -2.577 -6.953 -9.477 1.00 96.50 83 TRP A C 1
ATOM 641 O O . TRP A 1 83 ? -2.407 -7.132 -10.685 1.00 96.50 83 TRP A O 1
ATOM 651 N N . LEU A 1 84 ? -1.613 -6.481 -8.686 1.00 97.75 84 LEU A N 1
ATOM 652 C CA . LEU A 1 84 ? -0.290 -6.107 -9.183 1.00 97.75 84 LEU A CA 1
ATOM 653 C C . LEU A 1 84 ? 0.459 -7.302 -9.781 1.00 97.75 84 LEU A C 1
ATOM 655 O O . LEU A 1 84 ? 1.094 -7.150 -10.824 1.00 97.75 84 LEU A O 1
ATOM 659 N N . ARG A 1 85 ? 0.348 -8.496 -9.185 1.00 97.50 85 ARG A N 1
ATOM 660 C CA . ARG A 1 85 ? 0.929 -9.732 -9.739 1.00 97.50 85 ARG A CA 1
ATOM 661 C C . ARG A 1 85 ? 0.284 -10.083 -11.076 1.00 97.50 85 ARG A C 1
ATOM 663 O O . ARG A 1 85 ? 0.987 -10.220 -12.073 1.00 97.50 85 ARG A O 1
ATOM 670 N N . ARG A 1 86 ? -1.056 -10.096 -11.142 1.00 94.94 86 ARG A N 1
ATOM 671 C CA . ARG A 1 86 ? -1.794 -10.308 -12.403 1.00 94.94 86 ARG A CA 1
ATOM 672 C C . ARG A 1 86 ? -1.422 -9.265 -13.461 1.00 94.94 86 ARG A C 1
ATOM 674 O O . ARG A 1 86 ? -1.329 -9.591 -14.644 1.00 94.94 86 ARG A O 1
ATOM 681 N N . TYR A 1 87 ? -1.207 -8.013 -13.052 1.00 95.62 87 TYR A N 1
ATOM 682 C CA . TYR A 1 87 ? -0.744 -6.944 -13.931 1.00 95.62 87 TYR A CA 1
ATOM 683 C C . TYR A 1 87 ? 0.667 -7.214 -14.457 1.00 95.62 87 TYR A C 1
ATOM 685 O O . TYR A 1 87 ? 0.887 -7.132 -15.663 1.00 95.62 87 TYR A O 1
ATOM 693 N N . ALA A 1 88 ? 1.603 -7.567 -13.575 1.00 95.62 88 ALA A N 1
ATOM 694 C CA . ALA A 1 88 ? 2.963 -7.918 -13.956 1.00 95.62 88 ALA A CA 1
ATOM 695 C C . ALA A 1 88 ? 2.976 -9.095 -14.935 1.00 95.62 88 ALA A C 1
ATOM 697 O O . ALA A 1 88 ? 3.711 -9.042 -15.914 1.00 95.62 88 ALA A O 1
ATOM 698 N N . ASP A 1 89 ? 2.137 -10.112 -14.720 1.00 92.56 89 ASP A N 1
ATOM 699 C CA . ASP A 1 89 ? 2.068 -11.326 -15.541 1.00 92.56 89 ASP A CA 1
ATOM 700 C C . ASP A 1 89 ? 1.470 -11.092 -16.936 1.00 92.56 89 ASP A C 1
ATOM 702 O O . ASP A 1 89 ? 1.927 -11.687 -17.913 1.00 92.56 89 ASP A O 1
ATOM 706 N N . ARG A 1 90 ? 0.536 -10.149 -17.085 1.00 89.69 90 ARG A N 1
ATOM 707 C CA . ARG A 1 90 ? -0.040 -9.813 -18.401 1.00 89.69 90 ARG A CA 1
ATOM 708 C C . ARG A 1 90 ? 0.801 -8.857 -19.250 1.00 89.69 90 ARG A C 1
ATOM 710 O O . ARG A 1 90 ? 0.446 -8.629 -20.403 1.00 89.69 90 ARG A O 1
ATOM 717 N N . LEU A 1 91 ? 1.861 -8.251 -18.705 1.00 89.75 91 LEU A N 1
ATOM 718 C CA . LEU A 1 91 ? 2.721 -7.359 -19.487 1.00 89.75 91 LEU A CA 1
ATOM 719 C C . LEU A 1 91 ? 3.415 -8.148 -20.608 1.00 89.75 91 LEU A C 1
ATOM 721 O O . LEU A 1 91 ? 4.168 -9.096 -20.363 1.00 89.75 91 LEU A O 1
ATOM 725 N N . THR A 1 92 ? 3.151 -7.736 -21.847 1.00 85.69 92 THR A N 1
ATOM 726 C CA . THR A 1 92 ? 3.763 -8.273 -23.067 1.00 85.69 92 THR A CA 1
ATOM 727 C C . THR A 1 92 ? 4.954 -7.416 -23.484 1.00 85.69 92 THR A C 1
ATOM 729 O O . THR A 1 92 ? 4.893 -6.193 -23.381 1.00 85.69 92 THR A O 1
ATOM 732 N N . GLY A 1 93 ? 6.020 -8.035 -23.998 1.00 81.44 93 GLY A N 1
ATOM 733 C CA . GLY A 1 93 ? 7.192 -7.309 -24.509 1.00 81.44 93 GLY A CA 1
ATOM 734 C C . GLY A 1 93 ? 8.170 -6.812 -23.438 1.00 81.44 93 GLY A C 1
ATOM 735 O O . GLY A 1 93 ? 9.055 -6.023 -23.752 1.00 81.44 93 GLY A O 1
ATOM 736 N N . ILE A 1 94 ? 8.029 -7.269 -22.189 1.00 88.50 94 ILE A N 1
ATOM 737 C CA . ILE A 1 94 ? 9.031 -7.070 -21.134 1.00 88.50 94 ILE A CA 1
ATOM 738 C C . ILE A 1 94 ? 9.917 -8.310 -20.998 1.00 88.50 94 ILE A C 1
ATOM 740 O O . ILE A 1 94 ? 9.458 -9.431 -21.211 1.00 88.50 94 ILE A O 1
ATOM 744 N N . GLU A 1 95 ? 11.171 -8.112 -20.601 1.00 88.88 95 GLU A N 1
ATOM 745 C CA . GLU A 1 95 ? 12.091 -9.207 -20.280 1.00 88.88 95 GLU A CA 1
ATOM 746 C C . GLU A 1 95 ? 11.655 -9.955 -19.008 1.00 88.88 95 GLU A C 1
ATOM 748 O O . GLU A 1 95 ? 11.145 -9.348 -18.058 1.00 88.88 95 GLU A O 1
ATOM 753 N N . ASP A 1 96 ? 11.946 -11.256 -18.931 1.00 88.62 96 ASP A N 1
ATOM 754 C CA . ASP A 1 96 ? 11.643 -12.081 -17.750 1.00 88.62 96 ASP A CA 1
ATOM 755 C C . ASP A 1 96 ? 12.323 -11.560 -16.479 1.00 88.62 96 ASP A C 1
ATOM 757 O O . ASP A 1 96 ? 11.759 -11.620 -15.383 1.00 88.62 96 ASP A O 1
ATOM 761 N N . GLU A 1 97 ? 13.517 -10.973 -16.608 1.00 91.56 97 GLU A N 1
ATOM 762 C CA . GLU A 1 97 ? 14.188 -10.318 -15.487 1.00 91.56 97 GLU A CA 1
ATOM 763 C C . GLU A 1 97 ? 13.376 -9.125 -14.962 1.00 91.56 97 GLU A C 1
ATOM 765 O O . GLU A 1 97 ? 13.285 -8.917 -13.750 1.00 91.56 97 GLU A O 1
ATOM 770 N N . THR A 1 98 ? 12.742 -8.363 -15.855 1.00 91.50 98 THR A N 1
ATOM 771 C CA . THR A 1 98 ? 11.897 -7.221 -15.484 1.00 91.50 98 THR A CA 1
ATOM 772 C C . THR A 1 98 ? 10.634 -7.695 -14.769 1.00 91.50 98 THR A C 1
ATOM 774 O O . THR A 1 98 ? 10.291 -7.159 -13.715 1.00 91.50 98 THR A O 1
ATOM 777 N N . ARG A 1 99 ? 10.003 -8.771 -15.254 1.00 94.31 99 ARG A N 1
ATOM 778 C CA . ARG A 1 99 ? 8.865 -9.408 -14.572 1.00 94.31 99 ARG A CA 1
ATOM 779 C C . ARG A 1 99 ? 9.241 -9.888 -13.168 1.00 94.31 99 ARG A C 1
ATOM 781 O O . ARG A 1 99 ? 8.544 -9.584 -12.202 1.00 94.31 99 ARG A O 1
ATOM 7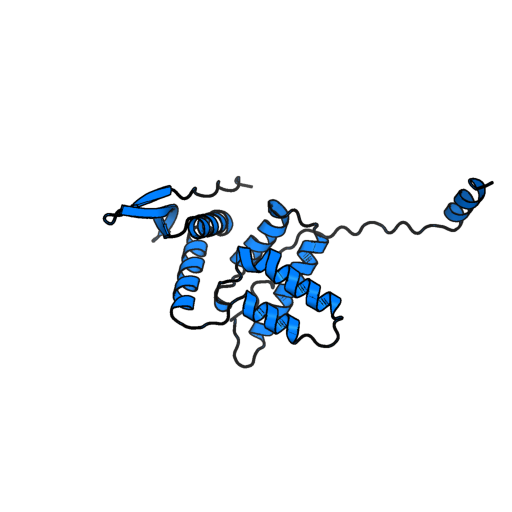88 N N . ARG A 1 100 ? 10.387 -10.566 -13.026 1.00 95.06 100 ARG A N 1
ATOM 789 C CA . ARG A 1 100 ? 10.917 -10.991 -11.717 1.00 95.06 100 ARG A CA 1
ATOM 790 C C . ARG A 1 100 ? 11.188 -9.814 -10.781 1.00 95.06 100 ARG A C 1
ATOM 792 O O . ARG A 1 100 ? 10.937 -9.927 -9.584 1.00 95.06 100 ARG A O 1
ATOM 799 N N . LYS A 1 101 ? 11.695 -8.691 -11.302 1.00 95.19 101 LYS A N 1
ATOM 800 C CA . LYS A 1 101 ? 11.902 -7.462 -10.516 1.00 95.19 101 LYS A CA 1
ATOM 801 C C . LYS A 1 101 ? 10.584 -6.901 -9.986 1.00 95.19 101 LYS A C 1
ATOM 803 O O . LYS A 1 101 ? 10.554 -6.485 -8.832 1.00 95.19 101 LYS A O 1
ATOM 808 N N . TYR A 1 102 ? 9.513 -6.918 -10.782 1.00 96.25 102 TYR A N 1
ATOM 809 C CA . TYR A 1 102 ? 8.192 -6.485 -10.318 1.00 96.25 102 TYR A CA 1
ATOM 810 C C . TYR A 1 102 ? 7.631 -7.394 -9.230 1.00 96.25 102 TYR A C 1
ATOM 812 O O . TYR A 1 102 ? 7.254 -6.882 -8.184 1.00 96.25 102 TYR A O 1
ATOM 820 N N . HIS A 1 103 ? 7.665 -8.717 -9.412 1.00 97.31 103 HIS A N 1
ATOM 821 C CA . HIS A 1 103 ? 7.228 -9.657 -8.368 1.00 97.31 103 HIS A CA 1
ATOM 822 C C . HIS A 1 103 ? 8.004 -9.475 -7.066 1.00 97.31 103 HIS A C 1
ATOM 824 O O . HIS A 1 103 ? 7.401 -9.309 -6.014 1.00 97.31 103 HIS A O 1
ATOM 830 N N . ARG A 1 104 ? 9.335 -9.369 -7.143 1.00 97.00 104 ARG A N 1
ATOM 831 C CA . ARG A 1 104 ? 10.170 -9.113 -5.962 1.00 97.00 104 ARG A CA 1
ATOM 832 C C . ARG A 1 104 ? 9.808 -7.801 -5.260 1.00 97.00 104 ARG A C 1
ATOM 834 O O . ARG A 1 104 ? 9.865 -7.729 -4.040 1.00 97.00 104 ARG A O 1
ATOM 841 N N . MET A 1 105 ? 9.501 -6.752 -6.015 1.00 97.06 105 MET A N 1
ATOM 842 C CA . MET A 1 105 ? 9.084 -5.471 -5.445 1.00 97.06 105 MET A CA 1
ATOM 843 C C . MET A 1 105 ? 7.700 -5.563 -4.797 1.00 97.06 105 MET A C 1
ATOM 845 O O . MET A 1 105 ? 7.503 -4.988 -3.734 1.00 97.06 105 MET A O 1
ATOM 849 N N . ILE A 1 106 ? 6.777 -6.330 -5.379 1.00 98.12 106 ILE A N 1
ATOM 850 C CA . ILE A 1 106 ? 5.487 -6.622 -4.748 1.00 98.12 106 ILE A CA 1
ATOM 851 C C . ILE A 1 106 ? 5.725 -7.326 -3.404 1.00 98.12 106 ILE A C 1
ATOM 853 O O . ILE A 1 106 ? 5.306 -6.801 -2.379 1.00 98.12 106 ILE A O 1
ATOM 857 N N . ASP A 1 107 ? 6.504 -8.413 -3.390 1.00 97.12 107 ASP A N 1
ATOM 858 C CA . ASP A 1 107 ? 6.788 -9.205 -2.182 1.00 97.12 107 ASP A CA 1
ATOM 859 C C . ASP A 1 107 ? 7.447 -8.389 -1.055 1.00 97.12 107 ASP A C 1
ATOM 861 O O . ASP A 1 107 ? 7.154 -8.586 0.122 1.00 97.12 107 ASP A O 1
ATOM 865 N N . LEU A 1 108 ? 8.395 -7.513 -1.403 1.00 95.06 108 LEU A N 1
ATOM 866 C CA . LEU A 1 108 ? 9.234 -6.826 -0.417 1.00 95.06 108 LEU A CA 1
ATOM 867 C C . LEU A 1 108 ? 8.695 -5.461 0.002 1.00 95.06 108 LEU A C 1
ATOM 869 O O . LEU A 1 108 ? 8.913 -5.053 1.139 1.00 95.06 108 LEU A O 1
ATOM 873 N N . ASP A 1 109 ? 8.054 -4.738 -0.915 1.00 95.94 109 ASP A N 1
ATOM 874 C CA . ASP A 1 109 ? 7.711 -3.330 -0.714 1.00 95.94 109 ASP A CA 1
ATOM 875 C C . ASP A 1 109 ? 6.198 -3.072 -0.674 1.00 95.94 109 ASP A C 1
ATOM 877 O O . ASP A 1 109 ? 5.781 -2.084 -0.068 1.00 95.94 109 ASP A O 1
ATOM 881 N N . VAL A 1 110 ? 5.374 -3.903 -1.325 1.00 96.06 110 VAL A N 1
ATOM 882 C CA . VAL A 1 110 ? 3.915 -3.700 -1.380 1.00 96.06 110 VAL A CA 1
ATOM 883 C C . VAL A 1 110 ? 3.191 -4.608 -0.395 1.00 96.06 110 VAL A C 1
ATOM 885 O O . VAL A 1 110 ? 2.431 -4.099 0.431 1.00 96.06 110 VAL A O 1
ATOM 888 N N . ASP A 1 111 ? 3.454 -5.918 -0.446 1.00 94.31 111 ASP A N 1
ATOM 889 C CA . ASP A 1 111 ? 2.822 -6.938 0.403 1.00 94.31 111 ASP A CA 1
ATOM 890 C C . ASP A 1 111 ? 2.859 -6.549 1.886 1.00 94.31 111 ASP A C 1
ATOM 892 O O . ASP A 1 111 ? 1.790 -6.463 2.492 1.00 94.31 111 ASP A O 1
ATOM 896 N N . PRO A 1 112 ? 4.020 -6.186 2.470 1.00 92.12 112 PRO A N 1
ATOM 897 C CA . PRO A 1 112 ? 4.095 -5.876 3.896 1.00 92.12 112 PRO A CA 1
ATOM 898 C C . PRO A 1 112 ? 3.421 -4.555 4.297 1.00 92.12 112 PRO A C 1
ATOM 900 O O . PRO A 1 112 ? 3.202 -4.324 5.488 1.00 92.12 112 PRO A O 1
ATOM 903 N N . PHE A 1 113 ? 3.149 -3.663 3.337 1.00 91.94 113 PHE A N 1
ATOM 904 C CA . PHE A 1 113 ? 2.631 -2.320 3.604 1.00 91.94 113 PHE A CA 1
ATOM 905 C C . PHE A 1 113 ? 1.120 -2.218 3.379 1.00 91.94 113 PHE A C 1
ATOM 907 O O . PHE A 1 113 ? 0.397 -1.774 4.267 1.00 91.94 113 PHE A O 1
ATOM 914 N N . MET A 1 114 ? 0.651 -2.615 2.195 1.00 93.38 114 MET A N 1
ATOM 915 C CA . MET A 1 114 ? -0.747 -2.457 1.773 1.00 93.38 114 MET A CA 1
ATOM 916 C C . MET A 1 114 ? -1.288 -3.643 0.970 1.00 93.38 114 MET A C 1
ATOM 918 O O . MET A 1 114 ? -2.432 -3.609 0.535 1.00 93.38 114 MET A O 1
ATOM 922 N N . GLY A 1 115 ? -0.493 -4.686 0.741 1.00 91.81 115 GLY A N 1
ATOM 923 C CA . GLY A 1 115 ? -0.819 -5.700 -0.256 1.00 91.81 115 GLY A CA 1
ATOM 924 C C . GLY A 1 115 ? -2.069 -6.531 0.001 1.00 91.81 115 GLY A C 1
ATOM 925 O O . GLY A 1 115 ? -2.742 -6.909 -0.955 1.00 91.81 115 GLY A O 1
ATOM 926 N N . GLU A 1 116 ? -2.389 -6.783 1.272 1.00 88.69 116 GLU A N 1
ATOM 927 C CA . GLU A 1 116 ? -3.575 -7.541 1.705 1.00 88.69 116 GLU A CA 1
ATOM 928 C C . GLU A 1 116 ? -4.882 -6.760 1.546 1.00 88.69 116 GLU A C 1
ATOM 930 O O . GLU A 1 116 ? -5.962 -7.344 1.596 1.00 88.69 116 GLU A O 1
ATOM 935 N N . LEU A 1 117 ? -4.810 -5.442 1.363 1.00 88.44 117 LEU A N 1
ATOM 936 C CA . LEU A 1 117 ? -6.013 -4.648 1.186 1.00 88.44 117 LEU A CA 1
ATOM 937 C C . LEU A 1 117 ? -6.719 -4.981 -0.124 1.00 88.44 117 LEU A C 1
ATOM 939 O O . LEU A 1 117 ? -6.045 -5.229 -1.128 1.00 88.44 117 LEU A O 1
ATOM 943 N N . PRO A 1 118 ? -8.057 -4.874 -0.170 1.00 90.12 118 PRO A N 1
ATOM 944 C CA . PRO A 1 118 ? -8.767 -4.878 -1.435 1.00 90.12 118 PRO A CA 1
ATOM 945 C C . PRO A 1 118 ? -8.344 -3.673 -2.281 1.00 90.12 118 PRO A C 1
ATOM 947 O O . PRO A 1 118 ? -8.031 -2.595 -1.773 1.00 90.12 118 PRO A O 1
ATOM 950 N N . ILE A 1 119 ? -8.302 -3.869 -3.596 1.00 92.38 119 ILE A N 1
ATOM 951 C CA . ILE A 1 119 ? -7.771 -2.874 -4.534 1.00 92.38 119 ILE A CA 1
ATOM 952 C C 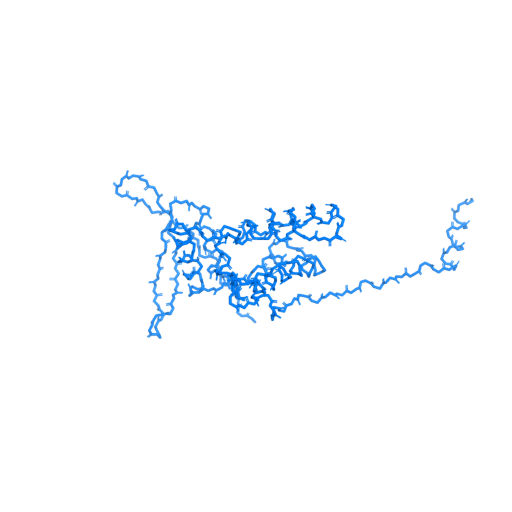. ILE A 1 119 ? -8.518 -1.529 -4.499 1.00 92.38 119 ILE A C 1
ATOM 954 O O . ILE A 1 119 ? -7.912 -0.482 -4.721 1.00 92.38 119 ILE A O 1
ATOM 958 N N . ASP A 1 120 ? -9.815 -1.535 -4.200 1.00 87.81 120 ASP A N 1
ATOM 959 C CA . ASP A 1 120 ? -10.658 -0.339 -4.111 1.00 87.81 120 ASP A CA 1
ATOM 960 C C . ASP A 1 120 ? -10.395 0.506 -2.852 1.00 87.81 120 ASP A C 1
ATOM 962 O O . ASP A 1 120 ? -10.763 1.681 -2.817 1.00 87.81 120 ASP A O 1
ATOM 966 N N . ALA A 1 121 ? -9.685 -0.043 -1.862 1.00 87.94 121 ALA A N 1
ATOM 967 C CA . ALA A 1 121 ? -9.180 0.691 -0.705 1.00 87.94 121 ALA A CA 1
ATOM 968 C C . ALA A 1 121 ? -7.940 1.540 -1.023 1.00 87.94 121 ALA A C 1
ATOM 970 O O . ALA A 1 121 ? -7.496 2.319 -0.175 1.00 87.94 121 ALA A O 1
ATOM 971 N N . TYR A 1 122 ? -7.347 1.387 -2.212 1.00 92.06 122 TYR A N 1
ATOM 972 C CA . TYR A 1 122 ? -6.142 2.120 -2.575 1.00 92.06 122 TYR A CA 1
ATOM 973 C C . TYR A 1 122 ? -6.466 3.570 -2.956 1.00 92.06 122 TYR A C 1
ATOM 975 O O . TYR A 1 122 ? -6.939 3.860 -4.056 1.00 92.06 122 TYR A O 1
ATOM 983 N N . THR A 1 123 ? -6.185 4.486 -2.030 1.00 91.38 123 THR A N 1
ATOM 984 C CA . THR A 1 123 ? -6.375 5.934 -2.188 1.00 91.38 123 THR A CA 1
ATOM 985 C C . THR A 1 123 ? -5.071 6.672 -2.506 1.00 91.38 123 THR A C 1
ATOM 987 O O . THR A 1 123 ? -3.973 6.135 -2.362 1.00 91.38 123 THR A O 1
ATOM 990 N N . ASP A 1 124 ? -5.199 7.928 -2.927 1.00 92.38 124 ASP A N 1
ATOM 991 C CA . ASP A 1 124 ? -4.096 8.881 -3.098 1.00 92.38 124 ASP A CA 1
ATOM 992 C C . ASP A 1 124 ? -3.318 9.127 -1.794 1.00 92.38 124 ASP A C 1
ATOM 994 O O . ASP A 1 124 ? -2.087 9.142 -1.799 1.00 92.38 124 ASP A O 1
ATOM 998 N N . ASP A 1 125 ? -4.015 9.228 -0.660 1.00 88.12 125 ASP A N 1
ATOM 999 C CA . ASP A 1 125 ? -3.386 9.338 0.663 1.00 88.12 125 ASP A CA 1
ATOM 1000 C C . ASP A 1 125 ? -2.548 8.096 1.011 1.00 88.12 125 ASP A C 1
ATOM 1002 O O . ASP A 1 125 ? -1.442 8.211 1.549 1.00 88.12 125 ASP A O 1
ATOM 1006 N N . LEU A 1 126 ? -3.048 6.897 0.684 1.00 91.31 126 LEU A N 1
ATOM 1007 C CA . LEU A 1 126 ? -2.309 5.652 0.899 1.00 91.31 126 LEU A CA 1
ATOM 1008 C C . LEU A 1 126 ? -1.083 5.565 -0.022 1.00 91.31 126 LEU A C 1
ATOM 1010 O O . LEU A 1 126 ? -0.024 5.111 0.410 1.00 91.31 126 LEU A O 1
ATOM 1014 N N . ASP A 1 127 ? -1.199 6.051 -1.260 1.00 95.62 127 ASP A N 1
ATOM 1015 C CA . ASP A 1 127 ? -0.083 6.129 -2.205 1.00 95.62 127 ASP A CA 1
ATOM 1016 C C . ASP A 1 127 ? 1.018 7.072 -1.711 1.00 95.62 127 ASP A C 1
ATOM 1018 O O . ASP A 1 127 ? 2.193 6.702 -1.683 1.00 95.62 127 ASP A O 1
ATOM 1022 N N . ALA A 1 128 ? 0.644 8.266 -1.245 1.00 92.62 128 ALA A N 1
ATOM 1023 C CA . ALA A 1 128 ? 1.580 9.221 -0.665 1.00 92.62 128 ALA A CA 1
ATOM 1024 C C . ALA A 1 128 ? 2.293 8.642 0.570 1.00 92.62 128 ALA A C 1
ATOM 1026 O O . ALA A 1 128 ? 3.509 8.788 0.711 1.00 92.62 128 ALA A O 1
ATOM 1027 N N . ALA A 1 129 ? 1.559 7.932 1.432 1.00 91.38 129 ALA A N 1
ATOM 1028 C CA . ALA A 1 129 ? 2.110 7.254 2.602 1.00 91.38 129 ALA A CA 1
ATOM 1029 C C . ALA A 1 129 ? 3.075 6.113 2.242 1.00 91.38 129 ALA A C 1
ATOM 1031 O O . ALA A 1 129 ? 4.082 5.915 2.931 1.00 91.38 129 ALA A O 1
ATOM 1032 N N . TRP A 1 130 ? 2.798 5.377 1.164 1.00 95.31 130 TRP A N 1
ATOM 1033 C CA . TRP A 1 130 ? 3.702 4.352 0.652 1.00 95.31 130 TRP A CA 1
ATOM 1034 C C . TRP A 1 130 ? 4.978 4.969 0.068 1.00 95.31 130 TRP A C 1
ATOM 1036 O O . TRP A 1 130 ? 6.080 4.528 0.395 1.00 95.31 130 TRP A O 1
ATOM 1046 N N . VAL A 1 131 ? 4.864 6.042 -0.722 1.00 95.12 131 VAL A N 1
ATOM 1047 C CA . VAL A 1 131 ? 6.027 6.782 -1.244 1.00 95.12 131 VAL A CA 1
ATOM 1048 C C . VAL A 1 131 ? 6.898 7.322 -0.107 1.00 95.12 131 VAL A C 1
ATOM 1050 O O . VAL A 1 131 ? 8.120 7.170 -0.156 1.00 95.12 131 VAL A O 1
ATOM 1053 N N . ASP A 1 132 ? 6.292 7.893 0.935 1.00 92.19 132 ASP A N 1
ATOM 1054 C CA . ASP A 1 132 ? 6.999 8.346 2.137 1.00 92.19 132 ASP A CA 1
ATOM 1055 C C . ASP A 1 132 ? 7.739 7.194 2.837 1.00 92.19 132 ASP A C 1
ATOM 1057 O O . ASP A 1 132 ? 8.927 7.318 3.137 1.00 92.19 132 ASP A O 1
ATOM 1061 N N . HIS A 1 133 ? 7.086 6.038 3.007 1.00 90.69 133 HIS A N 1
ATOM 1062 C CA . HIS A 1 133 ? 7.713 4.836 3.565 1.00 90.69 133 HIS A CA 1
ATOM 1063 C C . HIS A 1 133 ? 8.933 4.387 2.744 1.00 90.69 133 HIS A C 1
ATOM 1065 O O . HIS A 1 133 ? 10.004 4.156 3.313 1.00 90.69 133 HIS A O 1
ATOM 1071 N N . LEU A 1 134 ? 8.813 4.332 1.412 1.00 94.31 134 LEU A N 1
ATOM 1072 C CA . LEU A 1 134 ? 9.918 3.937 0.534 1.00 94.31 134 LEU A CA 1
ATOM 1073 C C . LEU A 1 134 ? 11.130 4.866 0.664 1.00 94.31 134 LEU A C 1
ATOM 1075 O O . LEU A 1 134 ? 12.265 4.393 0.559 1.00 94.31 134 LEU A O 1
ATOM 1079 N N . VAL A 1 135 ? 10.901 6.169 0.848 1.00 93.12 135 VAL A N 1
ATOM 1080 C CA . VAL A 1 135 ? 11.963 7.176 0.979 1.00 93.12 135 VAL A CA 1
ATOM 1081 C C . VAL A 1 135 ? 12.574 7.144 2.376 1.00 93.12 135 VAL A C 1
ATOM 1083 O O . VAL A 1 135 ? 13.789 7.014 2.505 1.00 93.12 135 VAL A O 1
ATOM 1086 N N . ASN A 1 136 ? 11.747 7.262 3.412 1.00 89.38 136 ASN A N 1
ATOM 1087 C CA . ASN A 1 136 ? 12.201 7.594 4.760 1.00 89.38 136 ASN A CA 1
ATOM 1088 C C . ASN A 1 136 ? 12.475 6.370 5.636 1.00 89.38 136 ASN A C 1
ATOM 1090 O O . ASN A 1 136 ? 13.339 6.439 6.506 1.00 89.38 136 ASN A O 1
ATOM 1094 N N . GLU A 1 137 ? 11.782 5.252 5.413 1.00 86.62 137 GLU A N 1
ATOM 1095 C CA . GLU A 1 137 ? 11.985 4.035 6.209 1.00 86.62 137 GLU A CA 1
ATOM 1096 C C . GLU A 1 137 ? 12.803 2.985 5.464 1.00 86.62 137 GLU A C 1
ATOM 1098 O O . GLU A 1 137 ? 13.713 2.396 6.042 1.00 86.62 137 GLU A O 1
ATOM 1103 N N . THR A 1 138 ? 12.530 2.765 4.176 1.00 91.00 138 THR A N 1
ATOM 1104 C CA . THR A 1 138 ? 13.334 1.830 3.372 1.00 91.00 138 THR A CA 1
ATOM 1105 C C . THR A 1 138 ? 14.644 2.458 2.885 1.00 91.00 138 THR A C 1
ATOM 1107 O O . THR A 1 138 ? 15.588 1.737 2.566 1.00 91.00 138 THR A O 1
ATOM 1110 N N . GLY A 1 139 ? 14.722 3.791 2.791 1.00 91.69 139 GLY A N 1
ATOM 1111 C CA . GLY A 1 139 ? 15.918 4.492 2.310 1.00 91.69 139 GLY A CA 1
ATOM 1112 C C . GLY A 1 139 ? 16.166 4.341 0.804 1.00 91.69 139 GLY A C 1
ATOM 1113 O O . GLY A 1 139 ? 17.313 4.383 0.352 1.00 91.69 139 GLY A O 1
ATOM 1114 N N . ASN A 1 140 ? 15.120 4.124 -0.001 1.00 93.94 140 ASN A N 1
ATOM 1115 C CA . ASN A 1 140 ? 15.275 3.959 -1.445 1.00 93.94 140 ASN A CA 1
ATOM 1116 C C . ASN A 1 140 ? 15.719 5.271 -2.113 1.00 93.94 140 ASN A C 1
ATOM 1118 O O . ASN A 1 140 ? 15.162 6.341 -1.877 1.00 93.94 140 ASN A O 1
ATOM 1122 N N . ALA A 1 141 ? 16.677 5.176 -3.040 1.00 93.88 141 ALA A N 1
ATOM 1123 C CA . ALA A 1 141 ? 17.093 6.319 -3.852 1.00 93.88 141 ALA A CA 1
ATOM 1124 C C . ALA A 1 141 ? 15.922 6.869 -4.701 1.00 93.88 141 ALA A C 1
ATOM 1126 O O . ALA A 1 141 ? 15.093 6.075 -5.160 1.00 93.88 141 ALA A O 1
ATOM 1127 N N . PRO A 1 142 ? 15.891 8.177 -5.037 1.00 92.69 142 PRO A N 1
ATOM 1128 C CA . PRO A 1 142 ? 14.781 8.785 -5.782 1.00 92.69 142 PRO A CA 1
ATOM 1129 C C . PRO A 1 142 ? 14.431 8.066 -7.088 1.00 92.69 142 PRO A C 1
ATOM 1131 O O . PRO A 1 142 ? 13.263 7.832 -7.385 1.00 92.69 142 PRO A O 1
ATOM 1134 N N . LYS A 1 143 ? 15.447 7.629 -7.847 1.00 91.75 143 LYS A N 1
ATOM 1135 C CA . LYS A 1 143 ? 15.244 6.847 -9.077 1.00 91.75 143 LYS A CA 1
ATOM 1136 C C . LYS A 1 143 ? 14.541 5.513 -8.806 1.00 91.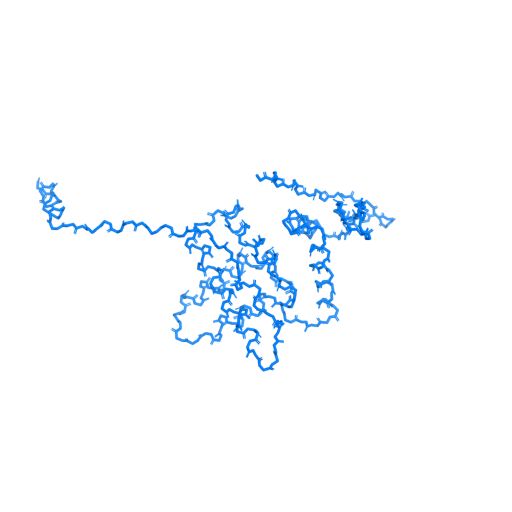75 143 LYS A C 1
ATOM 1138 O O . LYS A 1 143 ? 13.704 5.090 -9.595 1.00 91.75 143 LYS A O 1
ATOM 1143 N N . THR A 1 144 ? 14.892 4.845 -7.711 1.00 95.00 144 THR A N 1
ATOM 1144 C CA . THR A 1 144 ? 14.271 3.579 -7.314 1.00 95.00 144 THR A CA 1
ATOM 1145 C C . THR A 1 144 ? 12.813 3.804 -6.939 1.00 95.00 144 THR A C 1
ATOM 1147 O O . THR A 1 144 ? 11.959 3.087 -7.446 1.00 95.00 144 THR A O 1
ATOM 1150 N N . VAL A 1 145 ? 12.519 4.830 -6.134 1.00 95.56 145 VAL A N 1
ATOM 1151 C CA . VAL A 1 145 ? 11.141 5.204 -5.773 1.00 95.56 145 VAL A CA 1
ATOM 1152 C C . VAL A 1 145 ? 10.316 5.502 -7.024 1.00 95.56 145 VAL A C 1
ATOM 1154 O O . VAL A 1 145 ? 9.240 4.937 -7.185 1.00 95.56 145 VAL A O 1
ATOM 1157 N N . ALA A 1 146 ? 10.857 6.289 -7.961 1.00 94.69 146 ALA A N 1
ATOM 1158 C CA . ALA A 1 146 ? 10.183 6.596 -9.221 1.00 94.69 146 ALA A CA 1
ATOM 1159 C C . ALA A 1 146 ? 9.888 5.352 -10.071 1.00 94.69 146 ALA A C 1
ATOM 1161 O O . ALA A 1 146 ? 8.807 5.237 -10.640 1.00 94.69 146 ALA A O 1
ATOM 1162 N N . ASN A 1 147 ? 10.812 4.390 -10.123 1.00 93.75 147 ASN A N 1
ATOM 1163 C CA . ASN A 1 147 ? 10.596 3.141 -10.853 1.00 93.75 147 ASN A CA 1
ATOM 1164 C C . ASN A 1 147 ? 9.527 2.252 -10.196 1.00 93.75 147 ASN A C 1
ATOM 1166 O O . ASN A 1 147 ? 8.685 1.698 -10.902 1.00 93.75 147 ASN A O 1
ATOM 1170 N N . LYS A 1 148 ? 9.560 2.106 -8.862 1.00 96.81 148 LYS A N 1
ATOM 1171 C CA . LYS A 1 148 ? 8.569 1.315 -8.110 1.00 96.81 148 LYS A CA 1
ATOM 1172 C C . LYS A 1 148 ? 7.174 1.925 -8.254 1.00 96.81 148 LYS A C 1
ATOM 1174 O O . LYS A 1 148 ? 6.239 1.235 -8.655 1.00 96.81 148 LYS A O 1
ATOM 1179 N N . HIS A 1 149 ? 7.062 3.233 -8.020 1.00 97.25 149 HIS A N 1
ATOM 1180 C CA . HIS A 1 149 ? 5.811 3.977 -8.166 1.00 97.25 149 HIS A CA 1
ATOM 1181 C C . HIS A 1 149 ? 5.289 3.964 -9.602 1.00 97.25 149 HIS A C 1
ATOM 1183 O O . HIS A 1 149 ? 4.106 3.729 -9.815 1.00 97.25 149 HIS A O 1
ATOM 1189 N N . GLY A 1 150 ? 6.167 4.109 -10.600 1.00 96.38 150 GLY A N 1
ATOM 1190 C CA . GLY A 1 150 ? 5.781 4.054 -12.010 1.00 96.38 150 GLY A CA 1
ATOM 1191 C C . GLY A 1 150 ? 5.108 2.735 -12.403 1.00 96.38 150 GLY A C 1
ATOM 1192 O O . GLY A 1 150 ? 4.119 2.748 -13.135 1.00 96.38 150 GLY A O 1
ATOM 1193 N N . PHE A 1 151 ? 5.586 1.600 -11.880 1.00 97.06 151 PHE A N 1
ATOM 1194 C CA . PHE A 1 151 ? 4.925 0.307 -12.077 1.00 97.06 151 PHE A CA 1
ATOM 1195 C C . PHE A 1 151 ? 3.529 0.274 -11.444 1.00 97.06 151 PHE A C 1
ATOM 1197 O O . PHE A 1 151 ? 2.565 -0.088 -12.121 1.00 97.06 151 PHE A O 1
ATOM 1204 N N . VAL A 1 152 ? 3.414 0.674 -10.174 1.00 97.69 152 VAL A N 1
ATOM 1205 C CA . VAL A 1 152 ? 2.132 0.661 -9.454 1.00 97.69 152 VAL A CA 1
ATOM 1206 C C . VAL A 1 152 ? 1.131 1.609 -10.115 1.00 97.69 152 VAL A C 1
ATOM 1208 O O . VAL A 1 152 ? 0.014 1.202 -10.420 1.00 97.69 152 VAL A O 1
ATOM 1211 N N . SER A 1 153 ? 1.550 2.823 -10.472 1.00 97.56 153 SER A N 1
ATOM 1212 C CA . SER A 1 153 ? 0.721 3.798 -11.186 1.00 97.56 153 SER A CA 1
ATOM 1213 C C . SER A 1 153 ? 0.198 3.257 -12.520 1.00 97.56 153 SER A C 1
ATOM 1215 O O . SER A 1 153 ? -0.987 3.408 -12.829 1.00 97.56 153 SER A O 1
ATOM 1217 N N . ALA A 1 154 ? 1.039 2.558 -13.291 1.00 96.62 154 ALA A N 1
ATOM 1218 C CA . ALA A 1 154 ? 0.612 1.912 -14.531 1.00 96.62 154 ALA A CA 1
ATOM 1219 C C . ALA A 1 154 ? -0.401 0.782 -14.273 1.00 96.62 154 ALA A C 1
ATOM 1221 O O . ALA A 1 154 ? -1.410 0.679 -14.975 1.00 96.62 154 ALA A O 1
ATOM 1222 N N . ALA A 1 155 ? -0.177 -0.032 -13.239 1.00 97.12 155 ALA A N 1
ATOM 1223 C CA . ALA A 1 155 ? -1.098 -1.091 -12.847 1.00 97.12 155 ALA A CA 1
ATOM 1224 C C . ALA A 1 155 ? -2.468 -0.542 -12.417 1.00 97.12 155 ALA A C 1
ATOM 1226 O O . ALA A 1 155 ? -3.501 -1.092 -12.805 1.00 97.12 155 ALA A O 1
ATOM 1227 N N . MET A 1 156 ? -2.489 0.561 -11.666 1.00 97.19 156 MET A N 1
ATOM 1228 C CA . MET A 1 156 ? -3.714 1.209 -11.192 1.00 97.19 156 MET A CA 1
ATOM 1229 C C . MET A 1 156 ? -4.471 1.926 -12.313 1.00 97.19 156 MET A C 1
ATOM 1231 O O . MET A 1 156 ? -5.693 1.793 -12.421 1.00 97.19 156 MET A O 1
ATOM 1235 N N . ALA A 1 157 ? -3.765 2.595 -13.230 1.00 96.25 157 ALA A N 1
ATOM 1236 C CA . ALA A 1 157 ? -4.372 3.107 -14.458 1.00 96.25 157 ALA A CA 1
ATOM 1237 C C . ALA A 1 157 ? -5.054 1.976 -15.241 1.00 96.25 157 ALA A C 1
ATOM 1239 O O . ALA A 1 157 ? -6.202 2.088 -15.673 1.00 96.25 157 ALA A O 1
ATOM 1240 N N . ALA A 1 158 ? -4.378 0.838 -15.364 1.00 94.12 158 ALA A N 1
ATOM 1241 C CA . ALA A 1 158 ? -4.904 -0.295 -16.094 1.00 94.12 158 ALA A CA 1
ATOM 1242 C C . ALA A 1 158 ? -6.010 -1.062 -15.338 1.00 94.12 158 ALA A C 1
ATOM 1244 O O . ALA A 1 158 ? -6.740 -1.816 -15.979 1.00 94.12 158 ALA A O 1
ATOM 1245 N N . ALA A 1 159 ? -6.152 -0.892 -14.017 1.00 93.62 159 ALA A N 1
ATOM 1246 C CA . ALA A 1 159 ? -7.309 -1.350 -13.236 1.00 93.62 159 ALA A CA 1
ATOM 1247 C C . ALA A 1 159 ? -8.542 -0.485 -13.504 1.00 93.62 159 ALA A C 1
ATOM 1249 O O . ALA A 1 159 ? -9.643 -1.014 -13.662 1.00 93.62 159 ALA A O 1
ATOM 1250 N N . ARG A 1 160 ? -8.343 0.833 -13.604 1.00 94.19 160 ARG A N 1
ATOM 1251 C CA . ARG A 1 160 ? -9.395 1.795 -13.942 1.00 94.19 160 ARG A CA 1
ATOM 1252 C C . ARG A 1 160 ? -9.943 1.601 -15.354 1.00 94.19 160 ARG A C 1
ATOM 1254 O O . ARG A 1 160 ? -11.140 1.727 -15.565 1.00 94.19 160 ARG A O 1
ATOM 1261 N N . HIS A 1 161 ? -9.080 1.291 -16.320 1.00 90.69 161 HIS A N 1
ATOM 1262 C CA . HIS A 1 161 ? -9.470 1.122 -17.727 1.00 90.69 161 HIS A CA 1
ATOM 1263 C C . HIS A 1 161 ? -10.071 -0.252 -18.068 1.00 90.69 161 HIS A C 1
ATOM 1265 O O . HIS A 1 161 ? -10.348 -0.525 -19.236 1.00 90.69 161 HIS A O 1
ATOM 1271 N N . ARG A 1 162 ? -10.268 -1.141 -17.087 1.00 87.62 162 ARG A N 1
ATOM 1272 C CA . ARG A 1 162 ? -10.962 -2.415 -17.324 1.00 87.62 162 ARG A CA 1
ATOM 1273 C C . ARG A 1 162 ? -12.427 -2.175 -17.726 1.00 87.62 162 ARG A C 1
ATOM 1275 O O . ARG A 1 162 ? -13.008 -1.190 -17.280 1.00 87.62 162 ARG A O 1
ATOM 1282 N N . PRO A 1 163 ? -13.058 -3.107 -18.472 1.00 78.69 163 PRO A N 1
ATOM 1283 C CA . PRO A 1 163 ? -14.490 -3.030 -18.786 1.00 78.69 163 PRO A CA 1
ATOM 1284 C C . PRO A 1 163 ? -15.371 -2.911 -17.537 1.00 78.69 163 PRO A C 1
ATOM 1286 O O . PRO A 1 163 ? -16.322 -2.139 -17.512 1.00 78.69 163 PRO A O 1
ATOM 1289 N N . THR A 1 164 ? -15.002 -3.644 -16.485 1.00 82.38 164 THR A N 1
ATOM 1290 C CA . THR A 1 164 ? -15.476 -3.424 -15.117 1.00 82.38 164 THR A CA 1
ATOM 1291 C C . THR A 1 164 ? -14.307 -2.840 -14.326 1.00 82.38 164 THR A C 1
ATOM 1293 O O . THR A 1 164 ? -13.372 -3.593 -14.015 1.00 82.38 164 THR A O 1
ATOM 1296 N N . PRO A 1 165 ? -14.295 -1.520 -14.068 1.00 86.44 165 PRO A N 1
ATOM 1297 C CA . PRO A 1 165 ? -13.228 -0.875 -13.315 1.00 86.44 165 PRO A CA 1
ATOM 1298 C C . PRO A 1 165 ? -13.107 -1.481 -11.921 1.00 86.44 165 PRO A C 1
ATOM 1300 O O . PRO A 1 165 ? -14.106 -1.661 -11.231 1.00 86.44 165 PRO A O 1
ATOM 1303 N N . LEU A 1 166 ? -11.877 -1.789 -11.512 1.00 88.12 166 LEU A N 1
ATOM 1304 C CA . LEU A 1 166 ? -11.602 -2.232 -10.139 1.00 88.12 166 LEU A CA 1
ATOM 1305 C C . LEU A 1 166 ? -11.426 -1.053 -9.176 1.00 88.12 166 LEU A C 1
ATOM 1307 O O . LEU A 1 166 ? -11.567 -1.215 -7.973 1.00 88.12 166 LEU A O 1
ATOM 1311 N N . VAL A 1 167 ? -11.102 0.122 -9.717 1.00 90.38 167 VAL A N 1
ATOM 1312 C CA . VAL A 1 167 ? -10.951 1.374 -8.974 1.00 90.38 167 VAL A CA 1
ATOM 1313 C C . VAL A 1 167 ? -11.628 2.514 -9.735 1.00 90.38 167 VAL A C 1
ATOM 1315 O O . VAL A 1 167 ? -11.617 2.507 -10.973 1.00 90.38 167 VAL A O 1
ATOM 1318 N N . PRO A 1 168 ? -12.202 3.509 -9.037 1.00 88.06 168 PRO A N 1
ATOM 13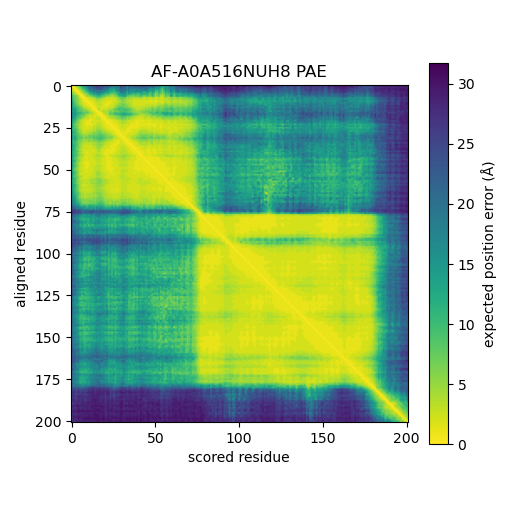19 C CA . PRO A 1 168 ? -12.892 4.630 -9.681 1.00 88.06 168 PRO A CA 1
ATOM 1320 C C . PRO A 1 168 ? -11.922 5.604 -10.378 1.00 88.06 168 PRO A C 1
ATOM 1322 O O . PRO A 1 168 ? -12.217 6.168 -11.439 1.00 88.06 168 PRO A O 1
ATOM 1325 N N . SER A 1 169 ? -10.735 5.790 -9.804 1.00 91.94 169 SER A N 1
ATOM 1326 C CA . SER A 1 169 ? -9.675 6.684 -10.276 1.00 91.94 169 SER A CA 1
ATOM 1327 C C . SER A 1 169 ? -8.303 6.020 -10.108 1.00 91.94 169 SER A C 1
ATOM 1329 O O . SER A 1 169 ? -8.184 4.998 -9.439 1.00 91.94 169 SER A O 1
ATOM 1331 N N . ASN A 1 170 ? -7.265 6.559 -10.760 1.00 95.06 170 ASN A N 1
ATOM 1332 C CA . ASN A 1 170 ? -5.892 6.130 -10.485 1.00 95.06 170 ASN A CA 1
ATOM 1333 C C . ASN A 1 170 ? -5.376 6.918 -9.262 1.00 95.06 170 ASN A C 1
ATOM 1335 O O . ASN A 1 170 ? -5.141 8.120 -9.424 1.00 95.06 170 ASN A O 1
ATOM 1339 N N . PRO A 1 171 ? -5.185 6.289 -8.085 1.00 94.06 171 PRO A N 1
ATOM 1340 C CA . PRO A 1 171 ? -4.709 6.979 -6.882 1.00 94.06 171 PRO A CA 1
ATOM 1341 C C . PRO A 1 171 ? -3.308 7.578 -7.053 1.00 94.06 171 PRO A C 1
ATOM 1343 O O . PRO A 1 171 ? -2.994 8.598 -6.454 1.00 94.06 171 PRO A O 1
ATOM 1346 N N . CYS A 1 172 ? -2.486 7.009 -7.935 1.00 95.31 172 CYS A N 1
ATOM 1347 C CA . CYS A 1 172 ? -1.103 7.430 -8.144 1.00 95.31 172 CYS A CA 1
ATOM 1348 C C . CYS A 1 172 ? -0.953 8.640 -9.087 1.00 95.31 172 CYS A C 1
ATOM 1350 O O . CYS A 1 172 ? 0.169 9.064 -9.368 1.00 95.31 172 CYS A O 1
ATOM 1352 N N . ALA A 1 173 ? -2.046 9.162 -9.657 1.00 91.06 173 ALA A N 1
ATOM 1353 C CA . ALA A 1 173 ? -1.991 10.106 -10.780 1.00 91.06 173 ALA A CA 1
ATOM 1354 C C . ALA A 1 173 ? -1.365 11.469 -10.436 1.00 91.06 173 ALA A C 1
ATOM 1356 O O . ALA A 1 173 ? -0.790 12.112 -11.315 1.00 91.06 173 ALA A O 1
ATOM 1357 N N . TYR A 1 174 ? -1.474 11.908 -9.181 1.00 89.44 174 TYR A N 1
ATOM 1358 C CA . TYR A 1 174 ? -1.054 13.246 -8.742 1.00 89.44 174 TYR A CA 1
ATOM 1359 C C . TYR A 1 174 ? 0.039 13.219 -7.670 1.00 89.44 174 TYR A C 1
ATOM 1361 O O . TYR A 1 174 ? 0.398 14.259 -7.114 1.00 89.44 174 TYR A O 1
ATOM 1369 N N . THR A 1 175 ? 0.593 12.042 -7.390 1.00 90.31 175 THR A N 1
ATOM 1370 C CA . THR A 1 175 ? 1.585 11.870 -6.332 1.00 90.31 175 THR A CA 1
ATOM 1371 C C . THR A 1 175 ? 2.904 12.520 -6.712 1.00 90.31 175 THR A C 1
ATOM 1373 O O . THR A 1 175 ? 3.496 12.245 -7.759 1.00 90.31 175 THR A O 1
ATOM 1376 N N . ARG A 1 176 ? 3.393 13.401 -5.836 1.00 88.44 176 ARG A N 1
ATOM 1377 C CA . ARG A 1 176 ? 4.663 14.094 -6.039 1.00 88.44 176 ARG A CA 1
ATOM 1378 C C . ARG A 1 176 ? 5.821 13.215 -5.585 1.00 88.44 176 ARG A C 1
ATOM 1380 O O . ARG A 1 176 ? 5.988 12.957 -4.398 1.00 88.44 176 ARG A O 1
ATOM 1387 N N . LEU A 1 177 ? 6.655 12.816 -6.537 1.00 91.00 177 LEU A N 1
ATOM 1388 C CA . LEU A 1 177 ? 7.824 11.980 -6.280 1.00 91.00 177 LEU A CA 1
ATOM 1389 C C . LEU A 1 177 ? 9.070 12.812 -5.932 1.00 91.00 177 LEU A C 1
ATOM 1391 O O . LEU A 1 177 ? 9.182 13.966 -6.364 1.00 91.00 177 LEU A O 1
ATOM 1395 N N . PRO A 1 178 ? 10.032 12.238 -5.182 1.00 84.88 178 PRO A N 1
ATOM 1396 C CA . PRO A 1 178 ? 11.316 12.884 -4.938 1.00 84.88 178 PRO A CA 1
ATOM 1397 C C . PRO A 1 178 ? 12.053 13.156 -6.263 1.00 84.88 178 PRO A C 1
ATOM 1399 O O . PRO A 1 178 ? 12.026 12.316 -7.169 1.00 84.88 178 PRO A O 1
ATOM 1402 N N . PRO A 1 179 ? 12.731 14.311 -6.404 1.00 80.62 179 PRO A N 1
ATOM 1403 C CA . PRO A 1 179 ? 13.390 14.679 -7.649 1.00 80.62 179 PRO A CA 1
ATOM 1404 C C . PRO A 1 179 ? 14.516 13.698 -7.991 1.00 80.62 179 PRO A C 1
ATOM 1406 O O . PRO A 1 179 ? 15.364 13.365 -7.161 1.00 80.62 179 PRO A O 1
ATOM 1409 N N . VAL A 1 180 ? 14.553 13.253 -9.247 1.00 78.06 180 VAL A N 1
ATOM 1410 C CA . VAL A 1 180 ? 15.635 12.407 -9.755 1.00 78.06 180 VAL A CA 1
ATOM 1411 C C . VAL A 1 180 ? 16.734 13.304 -10.314 1.00 78.06 180 VAL A C 1
ATOM 1413 O O . VAL A 1 180 ? 16.654 13.779 -11.444 1.00 78.06 180 VAL A O 1
ATOM 1416 N N . HIS A 1 181 ? 17.789 13.525 -9.534 1.00 71.75 181 HIS A N 1
ATOM 1417 C CA . HIS A 1 181 ? 19.000 14.162 -10.044 1.00 71.75 181 HIS A CA 1
ATOM 1418 C C . HIS A 1 181 ? 19.807 13.129 -10.839 1.00 71.75 181 HIS A C 1
ATOM 1420 O O . HIS A 1 181 ? 20.329 12.158 -10.284 1.00 71.75 181 HIS A O 1
ATOM 1426 N N . GLY A 1 182 ? 19.884 13.298 -12.160 1.00 56.81 182 GLY A N 1
ATOM 1427 C CA . GLY A 1 182 ? 20.776 12.490 -12.985 1.00 56.81 182 GLY A CA 1
ATOM 1428 C C . GLY A 1 182 ? 22.224 12.746 -12.573 1.00 56.81 182 GLY A C 1
ATOM 1429 O O . GLY A 1 182 ? 22.647 13.899 -12.510 1.00 56.81 182 GLY A O 1
ATOM 1430 N N . ARG A 1 183 ? 23.008 11.693 -12.310 1.00 58.50 183 ARG A N 1
ATOM 1431 C CA . ARG A 1 183 ? 24.466 11.865 -12.263 1.00 58.50 183 ARG A CA 1
ATOM 1432 C C . ARG A 1 183 ? 24.902 12.340 -13.642 1.00 58.50 183 ARG A C 1
ATOM 1434 O O . ARG A 1 183 ? 24.547 11.703 -14.638 1.00 58.50 183 ARG A O 1
ATOM 1441 N N . ARG A 1 184 ? 25.663 13.435 -13.699 1.00 48.66 184 ARG A N 1
ATOM 1442 C CA . ARG A 1 184 ? 26.388 13.822 -14.909 1.00 48.66 184 ARG A CA 1
ATOM 1443 C C . ARG A 1 184 ? 27.190 12.597 -15.343 1.00 48.66 184 ARG A C 1
ATOM 1445 O O . ARG A 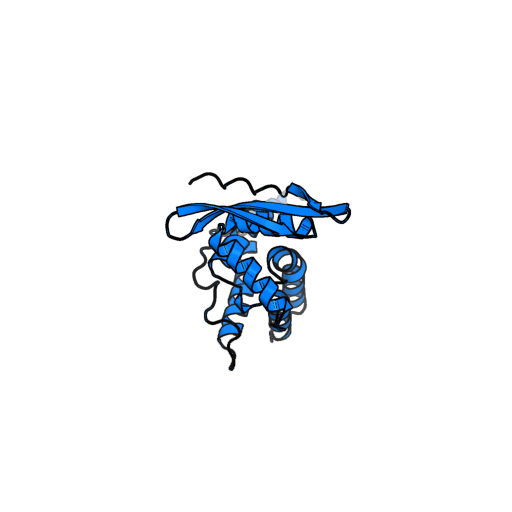1 184 ? 27.986 12.072 -14.571 1.00 48.66 184 ARG A O 1
ATOM 1452 N N . ARG A 1 185 ? 26.884 12.059 -16.524 1.00 56.97 185 ARG A N 1
ATOM 1453 C CA . ARG A 1 185 ? 27.705 11.007 -17.119 1.00 56.97 185 ARG A CA 1
ATOM 1454 C C . ARG A 1 185 ? 28.978 11.702 -17.567 1.00 56.97 185 ARG A C 1
ATOM 1456 O O . ARG A 1 185 ? 28.967 12.379 -18.590 1.00 56.97 185 ARG A O 1
ATOM 1463 N N . ASP A 1 186 ? 30.026 11.606 -16.765 1.00 64.19 186 ASP A N 1
ATOM 1464 C CA . ASP A 1 186 ? 31.344 12.025 -17.207 1.00 64.19 186 ASP A CA 1
ATOM 1465 C C . ASP A 1 186 ? 31.785 11.015 -18.268 1.00 64.19 186 ASP A C 1
ATOM 1467 O O . ASP A 1 186 ? 31.998 9.832 -17.994 1.00 64.19 186 ASP A O 1
ATOM 1471 N N . TYR A 1 187 ? 31.780 11.457 -19.523 1.00 68.38 187 TYR A N 1
ATOM 1472 C CA . TYR A 1 187 ? 32.293 10.659 -20.623 1.00 68.38 187 TYR A CA 1
ATOM 1473 C C . TYR A 1 187 ? 33.805 10.596 -20.478 1.00 68.38 187 TYR A C 1
ATOM 1475 O O . TYR A 1 187 ? 34.458 11.628 -20.342 1.00 68.38 187 TYR A O 1
ATOM 1483 N N . PHE A 1 188 ? 34.349 9.387 -20.526 1.00 58.41 188 PHE A N 1
ATOM 1484 C CA . PHE A 1 188 ? 35.787 9.194 -20.559 1.00 58.41 188 PHE A CA 1
ATOM 1485 C C . PHE A 1 188 ? 36.303 9.755 -21.887 1.00 58.41 188 PHE A C 1
ATOM 1487 O O . PHE A 1 188 ? 35.960 9.246 -22.959 1.00 58.41 188 PHE A O 1
ATOM 1494 N N . THR A 1 189 ? 37.044 10.858 -21.838 1.00 70.81 189 THR A N 1
ATOM 1495 C CA . THR A 1 189 ? 37.534 11.506 -23.056 1.00 70.81 189 THR A CA 1
ATOM 1496 C C . THR A 1 189 ? 38.763 10.767 -23.588 1.00 70.81 189 THR A C 1
ATOM 1498 O O . THR A 1 189 ? 39.434 10.026 -22.867 1.00 70.81 189 THR A O 1
ATOM 1501 N N . LEU A 1 190 ? 39.103 10.956 -24.869 1.00 60.97 190 LEU A N 1
ATOM 1502 C CA . LEU A 1 190 ? 40.322 10.363 -25.444 1.00 60.97 190 LEU A CA 1
ATOM 1503 C C . LEU A 1 190 ? 41.605 10.835 -24.723 1.00 60.97 190 LEU A C 1
ATOM 1505 O O . LEU A 1 190 ? 42.602 10.115 -24.725 1.00 60.97 190 LEU A O 1
ATOM 1509 N N . LEU A 1 191 ? 41.565 11.999 -24.063 1.00 59.88 191 LEU A N 1
ATOM 1510 C CA . LEU A 1 191 ? 42.630 12.502 -23.188 1.00 59.88 191 LEU A CA 1
ATOM 1511 C C . LEU A 1 191 ? 42.794 11.645 -21.921 1.00 59.88 191 LEU A C 1
ATOM 1513 O O . LEU A 1 191 ? 43.923 11.307 -21.560 1.00 59.88 191 LEU A O 1
ATOM 1517 N N . ASP A 1 192 ? 41.692 11.202 -21.311 1.00 58.62 192 ASP A N 1
ATOM 1518 C CA . ASP A 1 192 ? 41.712 10.340 -20.121 1.00 58.62 192 ASP A CA 1
ATOM 1519 C C . ASP A 1 192 ? 42.244 8.927 -20.449 1.00 58.62 192 ASP A C 1
ATOM 1521 O O . ASP A 1 192 ? 42.973 8.318 -19.660 1.00 58.62 192 ASP A O 1
ATOM 1525 N N . MET A 1 193 ? 41.982 8.429 -21.669 1.00 57.91 193 MET A N 1
ATOM 1526 C CA . MET A 1 193 ? 42.536 7.158 -22.187 1.00 57.91 193 MET A CA 1
ATOM 1527 C C . MET A 1 193 ? 44.054 7.207 -22.395 1.00 57.91 193 MET A C 1
ATOM 1529 O O . MET A 1 193 ? 44.735 6.184 -22.270 1.00 57.91 193 MET A O 1
ATOM 1533 N N . GLY A 1 194 ? 44.600 8.384 -22.712 1.00 58.16 194 GLY A N 1
ATOM 1534 C CA . GLY A 1 194 ? 46.039 8.586 -22.883 1.00 58.16 194 GLY A CA 1
ATOM 1535 C C . GLY A 1 194 ? 46.821 8.488 -21.571 1.00 58.16 194 GLY A C 1
ATOM 1536 O O . GLY A 1 194 ? 47.970 8.044 -21.577 1.00 58.16 194 GLY A O 1
ATOM 1537 N N . CYS A 1 195 ? 46.194 8.850 -20.447 1.00 55.59 195 CYS A N 1
ATOM 1538 C CA . CYS A 1 195 ? 46.821 8.828 -19.126 1.00 55.59 195 CYS A CA 1
ATOM 1539 C C . CYS A 1 195 ? 46.932 7.396 -18.566 1.00 55.59 195 CYS A C 1
ATOM 1541 O O . CYS A 1 195 ? 47.987 7.002 -18.070 1.00 55.59 195 CYS A O 1
ATOM 1543 N N . LEU A 1 196 ? 45.903 6.559 -18.764 1.00 55.91 196 LEU A N 1
ATOM 1544 C CA . LEU A 1 196 ? 45.920 5.146 -18.350 1.00 55.91 196 LEU A CA 1
ATOM 1545 C C . LEU A 1 196 ? 46.970 4.303 -19.090 1.00 55.91 196 LEU A C 1
ATOM 1547 O O . LEU A 1 196 ? 47.576 3.417 -18.495 1.00 55.91 196 LEU A O 1
ATOM 1551 N N . ARG A 1 197 ? 47.251 4.593 -20.368 1.00 57.03 197 ARG A N 1
ATOM 1552 C CA . ARG A 1 197 ? 48.295 3.876 -21.128 1.00 57.03 197 ARG A CA 1
ATOM 1553 C C . ARG A 1 197 ? 49.723 4.215 -20.691 1.00 57.03 197 ARG A C 1
ATOM 1555 O O . ARG A 1 197 ? 50.644 3.493 -21.060 1.00 57.03 197 ARG A O 1
ATOM 1562 N N . ARG A 1 198 ? 49.920 5.300 -19.934 1.00 55.19 198 ARG A N 1
ATOM 1563 C CA . ARG A 1 198 ? 51.246 5.778 -19.510 1.00 55.19 198 ARG A CA 1
ATOM 1564 C C . ARG A 1 198 ? 51.651 5.293 -18.110 1.00 55.19 198 ARG A C 1
ATOM 1566 O O . ARG A 1 198 ? 52.820 5.392 -17.771 1.00 55.19 198 ARG A O 1
ATOM 1573 N N . LEU A 1 199 ? 50.713 4.734 -17.342 1.00 55.47 199 LEU A N 1
ATOM 1574 C CA . LEU A 1 199 ? 50.936 4.161 -16.003 1.00 55.47 199 LEU A CA 1
ATOM 1575 C C . LEU A 1 199 ? 51.133 2.630 -16.011 1.00 55.47 199 LEU A C 1
ATOM 1577 O O . LEU A 1 199 ? 51.285 2.029 -14.955 1.00 55.47 199 LEU A O 1
ATOM 1581 N N . GLY A 1 200 ? 51.105 1.999 -17.190 1.00 54.31 200 GLY A N 1
ATOM 1582 C CA . GLY A 1 200 ? 51.256 0.550 -17.380 1.00 54.31 200 GLY A CA 1
ATOM 1583 C C . GLY A 1 200 ? 52.542 0.135 -18.104 1.00 54.31 200 GLY A C 1
ATOM 1584 O O . GLY A 1 200 ? 52.510 -0.835 -18.860 1.00 54.31 200 GLY A O 1
ATOM 1585 N N . ARG A 1 201 ? 53.639 0.883 -17.939 1.00 43.91 201 ARG A N 1
ATOM 1586 C CA . ARG A 1 201 ? 54.996 0.467 -18.326 1.00 43.91 201 ARG A CA 1
ATOM 1587 C C . ARG A 1 201 ? 55.936 0.594 -17.144 1.00 43.91 201 ARG A C 1
ATOM 1589 O O . ARG A 1 201 ? 55.812 1.616 -16.438 1.00 43.91 201 ARG A O 1
#

Radius of gyration: 22.15 Å; Cα contacts (8 Å, |Δi|>4): 230; chains: 1; bounding box: 74×36×56 Å